Protein AF-A0A9W6GMJ7-F1 (afdb_monomer)

Sequence (220 aa):
MKKFTAFQQKIIKAIVAYNPEVTDYRFEDLFQHVLKKHLNGLGIIINAKEVILFVNEWDYSQNYNKLRREAYEIIYLFYLLSENNFLVFMRDEEISEEIEEEIFEYNPYTKCKENIRLKTLKKYRKNLLLNLEEEFFISEELKELSKNDFKSTELKNLKITQRALYATVGLGIAGILASYYIALNVETVVDFKNPDVFNKTFEIKVEKPNELELTIFNKY

Solvent-accessible surface area (backbone atoms only — not comparable to full-ato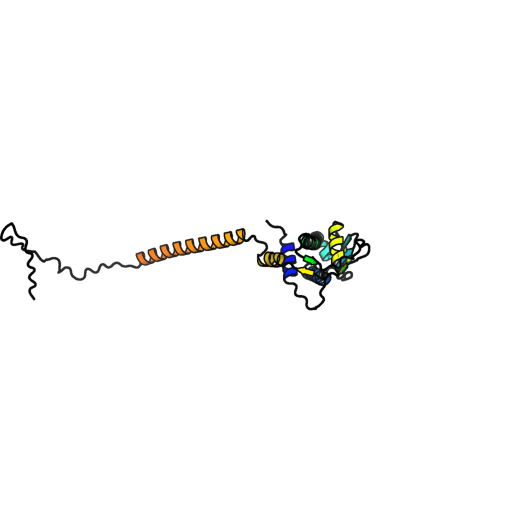m values): 13423 Å² total; per-residue (Å²): 128,77,95,62,54,81,67,50,50,53,51,51,47,50,58,69,65,61,74,75,95,54,94,86,58,32,39,42,57,56,51,51,51,52,42,53,75,74,48,61,88,43,14,36,39,41,35,66,87,48,35,38,34,28,27,38,66,66,49,52,75,76,35,42,72,57,54,53,50,51,54,50,48,52,49,51,46,54,38,51,33,41,78,68,56,34,40,40,68,68,70,72,94,80,70,71,92,77,75,76,75,64,68,50,74,44,56,73,76,62,83,45,80,40,76,49,78,44,92,71,60,57,68,42,44,47,55,50,61,80,38,30,84,29,40,67,47,76,32,67,68,50,47,50,39,51,77,45,73,64,52,54,69,65,63,50,49,51,53,50,53,51,51,50,51,52,52,54,52,49,52,53,52,50,50,52,52,51,52,52,51,48,64,72,66,55,77,79,71,80,74,77,83,70,80,78,79,77,78,72,82,78,82,81,80,83,88,66,97,84,73,93,76,88,78,83,83,84,79,134

Structure (mmCIF, N/CA/C/O backbone):
data_AF-A0A9W6GMJ7-F1
#
_entry.id   AF-A0A9W6GMJ7-F1
#
loop_
_atom_site.group_PDB
_atom_site.id
_atom_site.type_symbol
_atom_site.label_atom_id
_atom_site.label_alt_id
_atom_site.label_comp_id
_atom_site.label_asym_id
_atom_site.label_entity_id
_atom_site.label_seq_id
_atom_site.pdbx_PDB_ins_code
_atom_site.Cartn_x
_atom_site.Cartn_y
_atom_site.Cartn_z
_atom_site.occupancy
_atom_site.B_iso_or_equiv
_atom_site.auth_seq_id
_atom_site.auth_comp_id
_atom_site.auth_asym_id
_atom_site.auth_atom_id
_atom_site.pdbx_PDB_model_num
ATOM 1 N N . MET A 1 1 ? 1.994 4.181 19.569 1.00 37.53 1 MET A N 1
ATOM 2 C CA . MET A 1 1 ? 2.684 3.539 18.430 1.00 37.53 1 MET A CA 1
ATOM 3 C C . MET A 1 1 ? 1.854 3.737 17.159 1.00 37.53 1 MET A C 1
ATOM 5 O O . MET A 1 1 ? 0.816 3.109 17.024 1.00 37.53 1 MET A O 1
ATOM 9 N N . LYS A 1 2 ? 2.236 4.663 16.268 1.00 49.16 2 LYS A N 1
ATOM 10 C CA . LYS A 1 2 ? 1.669 4.757 14.907 1.00 49.16 2 LYS A CA 1
ATOM 11 C C . LYS A 1 2 ? 2.798 4.438 13.929 1.00 49.16 2 LYS A C 1
ATOM 13 O O . LYS A 1 2 ? 3.594 5.318 13.635 1.00 49.16 2 LYS A O 1
ATOM 18 N N . LYS A 1 3 ? 2.894 3.176 13.493 1.00 77.19 3 LYS A N 1
ATOM 19 C CA . LYS A 1 3 ? 3.909 2.731 12.519 1.00 77.19 3 LYS A CA 1
ATOM 20 C C . LYS A 1 3 ? 3.613 3.206 11.082 1.00 77.19 3 LYS A C 1
ATOM 22 O O . LYS A 1 3 ? 4.538 3.278 10.289 1.00 77.19 3 LYS A O 1
ATOM 27 N N . PHE A 1 4 ? 2.365 3.577 10.768 1.00 89.62 4 PHE A N 1
ATOM 28 C CA . PHE A 1 4 ? 1.921 3.907 9.403 1.00 89.62 4 PHE A CA 1
ATOM 29 C C . PHE A 1 4 ? 1.156 5.236 9.323 1.00 89.62 4 PHE A C 1
ATOM 31 O O . PHE A 1 4 ? 0.344 5.542 10.209 1.00 89.62 4 PHE A O 1
ATOM 38 N N . THR A 1 5 ? 1.370 6.002 8.247 1.00 92.62 5 THR A N 1
ATOM 39 C CA . THR A 1 5 ? 0.625 7.241 7.944 1.00 92.62 5 THR A CA 1
ATOM 40 C C . THR A 1 5 ? -0.846 6.947 7.628 1.00 92.62 5 THR A C 1
ATOM 42 O O . THR A 1 5 ? -1.227 5.817 7.332 1.00 92.62 5 THR A O 1
ATOM 45 N N . ALA A 1 6 ? -1.707 7.971 7.642 1.00 92.19 6 ALA A N 1
ATOM 46 C CA . ALA A 1 6 ? -3.112 7.798 7.261 1.00 92.19 6 ALA A CA 1
ATOM 47 C C . ALA A 1 6 ? -3.282 7.321 5.805 1.00 92.19 6 ALA A C 1
ATOM 49 O O . ALA A 1 6 ? -4.251 6.630 5.501 1.00 92.19 6 ALA A O 1
ATOM 50 N N . PHE A 1 7 ? -2.359 7.683 4.910 1.00 94.81 7 PHE A N 1
ATOM 51 C CA . PHE A 1 7 ? -2.373 7.230 3.523 1.00 94.81 7 PHE A CA 1
ATOM 52 C C . PHE A 1 7 ? -1.901 5.775 3.408 1.00 94.81 7 PHE A C 1
ATOM 54 O O . PHE A 1 7 ? -2.614 4.953 2.838 1.00 94.81 7 PHE A O 1
ATOM 61 N N . GLN A 1 8 ? -0.802 5.412 4.074 1.00 95.56 8 GLN A N 1
ATOM 62 C CA . GLN A 1 8 ? -0.332 4.025 4.159 1.00 95.56 8 GLN A CA 1
ATOM 63 C C . GLN A 1 8 ? -1.379 3.081 4.756 1.00 95.56 8 GLN A C 1
ATOM 65 O O . GLN A 1 8 ? -1.577 1.982 4.254 1.00 95.56 8 GLN A O 1
ATOM 70 N N . GLN A 1 9 ? -2.117 3.518 5.777 1.00 95.25 9 GLN A N 1
ATOM 71 C CA . GLN A 1 9 ? -3.219 2.737 6.347 1.00 95.25 9 GLN A CA 1
ATOM 72 C C . GLN A 1 9 ? -4.326 2.448 5.325 1.00 95.25 9 GLN A C 1
ATOM 74 O O . GLN A 1 9 ? -4.899 1.359 5.339 1.00 95.25 9 GLN A O 1
ATOM 79 N N . LYS A 1 10 ? -4.629 3.394 4.423 1.00 95.50 10 LYS A N 1
ATOM 80 C CA . LYS A 1 10 ? -5.589 3.166 3.329 1.00 95.50 10 LYS A CA 1
ATOM 81 C C . LYS A 1 10 ? -5.067 2.121 2.344 1.00 95.50 10 LYS A C 1
ATOM 83 O O . LYS A 1 10 ? -5.843 1.264 1.936 1.00 95.50 10 LYS A O 1
ATOM 88 N N . ILE A 1 11 ? -3.776 2.172 2.018 1.00 96.88 11 ILE A N 1
ATOM 89 C CA . ILE A 1 11 ? -3.132 1.196 1.131 1.00 96.88 11 ILE A CA 1
ATOM 90 C C . ILE A 1 11 ? -3.131 -0.194 1.771 1.00 96.88 11 ILE A C 1
ATOM 92 O O . ILE A 1 11 ? -3.562 -1.144 1.135 1.00 96.88 11 ILE A O 1
ATOM 96 N N . ILE A 1 12 ? -2.755 -0.323 3.047 1.00 96.56 12 ILE A N 1
ATOM 97 C CA . ILE A 1 12 ? -2.792 -1.610 3.764 1.00 96.56 12 ILE A CA 1
ATOM 98 C C . ILE A 1 12 ? -4.211 -2.189 3.775 1.00 96.56 12 ILE A C 1
ATOM 100 O O . ILE A 1 12 ? -4.394 -3.379 3.541 1.00 96.56 12 ILE A O 1
ATOM 104 N N . LYS A 1 13 ? -5.237 -1.356 3.995 1.00 95.38 13 LYS A N 1
ATOM 105 C CA . LYS A 1 13 ? -6.634 -1.803 3.889 1.00 95.38 13 LYS A CA 1
ATOM 106 C C . LYS A 1 13 ? -6.977 -2.292 2.481 1.00 95.38 13 LYS A C 1
ATOM 108 O O . LYS A 1 13 ? -7.725 -3.253 2.359 1.00 95.38 13 LYS A O 1
ATOM 113 N N . ALA A 1 14 ? -6.450 -1.652 1.436 1.00 95.12 14 ALA A N 1
ATOM 114 C CA . ALA A 1 14 ? -6.618 -2.121 0.065 1.00 95.12 14 ALA A CA 1
ATOM 115 C C . ALA A 1 14 ? -5.899 -3.453 -0.185 1.00 95.12 14 ALA A C 1
ATOM 117 O O . ALA A 1 14 ? -6.503 -4.320 -0.798 1.00 95.12 14 ALA A O 1
ATOM 118 N N . ILE A 1 15 ? -4.683 -3.629 0.341 1.00 95.75 15 ILE A N 1
ATOM 119 C CA . ILE A 1 15 ? -3.916 -4.878 0.252 1.00 95.75 15 ILE A CA 1
ATOM 120 C C . ILE A 1 15 ? -4.657 -6.026 0.941 1.00 95.75 15 ILE A C 1
ATOM 122 O O . ILE A 1 15 ? -4.859 -7.072 0.349 1.00 95.75 15 ILE A O 1
ATOM 126 N N . VAL A 1 16 ? -5.120 -5.826 2.177 1.00 94.38 16 VAL A N 1
ATOM 127 C CA . VAL A 1 16 ? -5.831 -6.871 2.937 1.00 94.38 16 VAL A CA 1
ATOM 128 C C . VAL A 1 16 ? -7.187 -7.219 2.315 1.00 94.38 16 VAL A C 1
ATOM 130 O O . VAL A 1 16 ? -7.643 -8.350 2.435 1.00 94.38 16 VAL A O 1
ATOM 133 N N . ALA A 1 17 ? -7.846 -6.253 1.673 1.00 92.44 17 ALA A N 1
ATOM 134 C CA . ALA A 1 17 ? -9.110 -6.471 0.974 1.00 92.44 17 ALA A CA 1
ATOM 135 C C . ALA A 1 17 ? -8.928 -6.966 -0.470 1.00 92.44 17 ALA A C 1
ATOM 137 O O . ALA A 1 17 ? -9.928 -7.162 -1.161 1.00 92.44 17 ALA A O 1
ATOM 138 N N . TYR A 1 18 ? -7.688 -7.104 -0.944 1.00 90.31 18 TYR A N 1
ATOM 139 C CA . TYR A 1 18 ? -7.412 -7.607 -2.277 1.00 90.31 18 TYR A CA 1
ATOM 140 C C . TYR A 1 18 ? -7.818 -9.078 -2.337 1.00 90.31 18 TYR A C 1
ATOM 142 O O . TYR A 1 18 ? -7.252 -9.917 -1.640 1.00 90.31 18 TYR A O 1
ATOM 150 N N . ASN A 1 19 ? -8.837 -9.358 -3.143 1.00 81.88 19 ASN A N 1
ATOM 151 C CA . ASN A 1 19 ? -9.274 -10.706 -3.450 1.00 81.88 19 ASN A CA 1
ATOM 152 C C . ASN A 1 19 ? -8.985 -10.946 -4.936 1.00 81.88 19 ASN A C 1
ATOM 154 O O . ASN A 1 19 ? -9.625 -10.297 -5.769 1.00 81.88 19 ASN A O 1
ATOM 158 N N . PRO A 1 20 ? -8.005 -11.792 -5.268 1.00 78.25 20 PRO A N 1
ATOM 159 C CA . PRO A 1 20 ? -7.630 -12.039 -6.648 1.00 78.25 20 PRO A CA 1
ATOM 160 C C . PRO A 1 20 ? -8.767 -12.756 -7.380 1.00 78.25 20 PRO A C 1
ATOM 162 O O . PRO A 1 20 ? -9.422 -13.644 -6.836 1.00 78.25 20 PRO A O 1
ATOM 165 N N . GLU A 1 21 ? -9.024 -12.344 -8.619 1.00 71.75 21 GLU A N 1
ATOM 166 C CA . GLU A 1 21 ? -10.019 -12.989 -9.488 1.00 71.75 21 GLU A CA 1
ATOM 167 C C . GLU A 1 21 ? -9.457 -14.256 -10.160 1.00 71.75 21 GLU A C 1
ATOM 169 O O . GLU A 1 21 ? -10.217 -15.062 -10.694 1.00 71.75 21 GLU A O 1
ATOM 174 N N . VAL A 1 22 ? -8.133 -14.439 -10.119 1.00 72.19 22 VAL A N 1
ATOM 175 C CA . VAL A 1 22 ? -7.380 -15.481 -10.828 1.00 72.19 22 VAL A CA 1
ATOM 176 C C . VAL A 1 22 ? -6.603 -16.335 -9.824 1.00 72.19 22 VAL A C 1
ATOM 178 O O . VAL A 1 22 ? -6.221 -15.856 -8.758 1.00 72.19 22 VAL A O 1
ATOM 181 N N . THR A 1 23 ? -6.402 -17.611 -10.153 1.00 65.81 23 THR A N 1
ATOM 182 C CA . THR A 1 23 ? -5.784 -18.618 -9.276 1.00 65.81 23 THR A CA 1
ATOM 183 C C . THR A 1 23 ? -4.271 -18.425 -9.103 1.00 65.81 23 THR A C 1
ATOM 185 O O . THR A 1 23 ? -3.769 -18.700 -8.020 1.00 65.81 23 THR A O 1
ATOM 188 N N . ASP A 1 24 ? -3.595 -17.851 -10.104 1.00 71.12 24 ASP A N 1
ATOM 189 C CA . ASP A 1 24 ? -2.136 -17.647 -10.143 1.00 71.12 24 ASP A CA 1
ATOM 190 C C . ASP A 1 24 ? -1.781 -16.150 -10.051 1.00 71.12 24 ASP A C 1
ATOM 192 O O . ASP A 1 24 ? -1.192 -15.571 -10.964 1.00 71.12 24 ASP A O 1
ATOM 196 N N . TYR A 1 25 ? -2.226 -15.478 -8.988 1.00 83.00 25 TYR A N 1
AT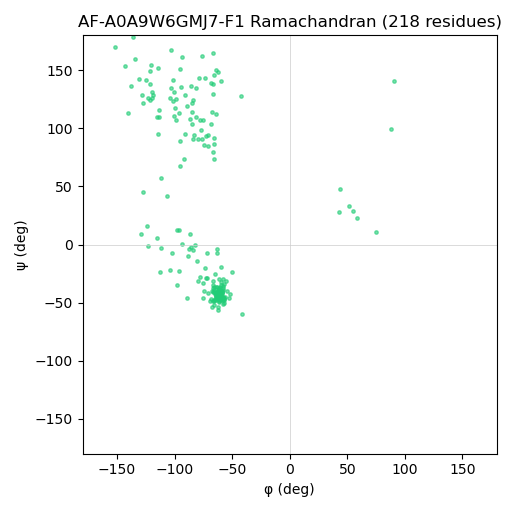OM 197 C CA . TYR A 1 25 ? -1.968 -14.047 -8.812 1.00 83.00 25 TYR A CA 1
ATOM 198 C C . TYR A 1 25 ? -0.568 -13.803 -8.240 1.00 83.00 25 TYR A C 1
ATOM 200 O O . TYR A 1 25 ? -0.151 -14.423 -7.260 1.00 83.00 25 TYR A O 1
ATOM 208 N N . ARG A 1 26 ? 0.143 -12.846 -8.830 1.00 91.38 26 ARG A N 1
ATOM 209 C CA . ARG A 1 26 ? 1.504 -12.464 -8.443 1.00 91.38 26 ARG A CA 1
ATOM 210 C C . ARG A 1 26 ? 1.498 -11.166 -7.653 1.00 91.38 26 ARG A C 1
ATOM 212 O O . ARG A 1 26 ? 0.506 -10.428 -7.610 1.00 91.38 26 ARG A O 1
ATOM 219 N N . PHE A 1 27 ? 2.622 -10.849 -7.019 1.00 92.88 27 PHE A N 1
ATOM 220 C CA . PHE A 1 27 ? 2.781 -9.569 -6.332 1.00 92.88 27 PHE A CA 1
ATOM 221 C C . PHE A 1 27 ? 2.554 -8.373 -7.265 1.00 92.88 27 PHE A C 1
ATOM 223 O O . PHE A 1 27 ? 1.992 -7.359 -6.839 1.00 92.88 27 PHE A O 1
ATOM 230 N N . GLU A 1 28 ? 2.930 -8.504 -8.538 1.00 93.38 28 GLU A N 1
ATOM 231 C CA . GLU A 1 28 ? 2.653 -7.515 -9.571 1.00 93.38 28 GLU A CA 1
ATOM 232 C C . GLU A 1 28 ? 1.163 -7.145 -9.630 1.00 93.38 28 GLU A C 1
ATOM 234 O O . GLU A 1 28 ? 0.833 -5.957 -9.610 1.00 93.38 28 GLU A O 1
ATOM 239 N N . ASP A 1 29 ? 0.254 -8.123 -9.610 1.00 92.88 29 ASP A N 1
ATOM 240 C CA . ASP A 1 29 ? -1.190 -7.881 -9.697 1.00 92.88 29 ASP A CA 1
ATOM 241 C C . ASP A 1 29 ? -1.704 -7.069 -8.503 1.00 92.88 29 ASP A C 1
ATOM 243 O O . ASP A 1 29 ? -2.493 -6.124 -8.649 1.00 92.88 29 ASP A O 1
ATOM 247 N N . LEU A 1 30 ? -1.220 -7.395 -7.301 1.00 94.56 30 LEU A N 1
ATOM 248 C CA . LEU A 1 30 ? -1.514 -6.629 -6.092 1.00 94.56 30 LEU A CA 1
ATOM 249 C C . LEU A 1 30 ? -0.965 -5.202 -6.204 1.00 94.56 30 LEU A C 1
ATOM 251 O O . LEU A 1 30 ? -1.642 -4.232 -5.835 1.00 94.56 30 LEU A O 1
ATOM 255 N N . PHE A 1 31 ? 0.267 -5.059 -6.689 1.00 95.31 31 PHE A N 1
ATOM 256 C CA . PHE A 1 31 ? 0.915 -3.764 -6.822 1.00 95.31 31 PHE A CA 1
ATOM 257 C C . PHE A 1 31 ? 0.168 -2.876 -7.824 1.00 95.31 31 PHE A C 1
ATOM 259 O O . PHE A 1 31 ? -0.194 -1.741 -7.495 1.00 95.31 31 PHE A O 1
ATOM 266 N N . GLN A 1 32 ? -0.173 -3.415 -8.996 1.00 93.38 32 GLN A N 1
ATOM 267 C CA . GLN A 1 32 ? -1.005 -2.752 -9.996 1.00 93.38 32 GLN A CA 1
ATOM 268 C C . GLN A 1 32 ? -2.391 -2.394 -9.439 1.00 93.38 32 GLN A C 1
ATOM 270 O O . GLN A 1 32 ? -2.875 -1.283 -9.671 1.00 93.38 32 GLN A O 1
ATOM 275 N N . HIS A 1 33 ? -3.020 -3.268 -8.641 1.00 93.31 33 HIS A N 1
ATOM 276 C CA . HIS A 1 33 ? -4.290 -2.961 -7.975 1.00 93.31 33 HIS A CA 1
ATOM 277 C C . HIS A 1 33 ? -4.175 -1.733 -7.058 1.00 93.31 33 HIS A C 1
ATOM 279 O O . HIS A 1 33 ? -5.025 -0.834 -7.093 1.00 93.31 33 HIS A O 1
ATOM 285 N N . VAL A 1 34 ? -3.111 -1.658 -6.252 1.00 95.44 34 VAL A N 1
ATOM 286 C CA . VAL A 1 34 ? -2.846 -0.512 -5.371 1.00 95.44 34 VAL A CA 1
ATOM 287 C C . VAL A 1 34 ? -2.604 0.762 -6.181 1.00 95.44 34 VAL A C 1
ATOM 289 O O . VAL A 1 34 ? -3.196 1.800 -5.864 1.00 95.44 34 VAL A O 1
ATOM 292 N N . LEU A 1 35 ? -1.799 0.693 -7.244 1.00 94.12 35 LEU A N 1
ATOM 293 C CA . LEU A 1 35 ? -1.548 1.826 -8.139 1.00 94.12 35 LEU A CA 1
ATOM 294 C C . LEU A 1 35 ? -2.841 2.317 -8.792 1.00 94.12 35 LEU A C 1
ATOM 296 O O . LEU A 1 35 ? -3.147 3.504 -8.724 1.00 94.12 35 LEU A O 1
ATOM 300 N N . LYS A 1 36 ? -3.665 1.417 -9.328 1.00 92.00 36 LYS A N 1
ATOM 301 C CA . LYS A 1 36 ? -4.965 1.754 -9.921 1.00 92.00 36 LYS A CA 1
ATOM 302 C C . LYS A 1 36 ? -5.899 2.443 -8.934 1.00 92.00 36 LYS A C 1
ATOM 304 O O . LYS A 1 36 ? -6.586 3.397 -9.293 1.00 92.00 36 LYS A O 1
ATOM 309 N N . LYS A 1 37 ? -5.928 1.981 -7.685 1.00 93.75 37 LYS A N 1
ATOM 310 C CA . LYS A 1 37 ? -6.830 2.508 -6.655 1.00 93.75 37 LYS A CA 1
ATOM 311 C C . LYS A 1 37 ? -6.396 3.867 -6.105 1.00 93.75 37 LYS A C 1
ATOM 313 O O . LYS A 1 37 ? -7.254 4.664 -5.727 1.00 93.75 37 LYS A O 1
ATOM 318 N N . HIS A 1 38 ? -5.090 4.125 -6.027 1.00 93.12 38 HIS A N 1
ATOM 319 C CA . HIS A 1 38 ? -4.547 5.303 -5.341 1.00 93.12 38 HIS A CA 1
ATOM 320 C C . HIS A 1 38 ? -3.885 6.335 -6.263 1.00 93.12 38 HIS A C 1
ATOM 322 O O . HIS A 1 38 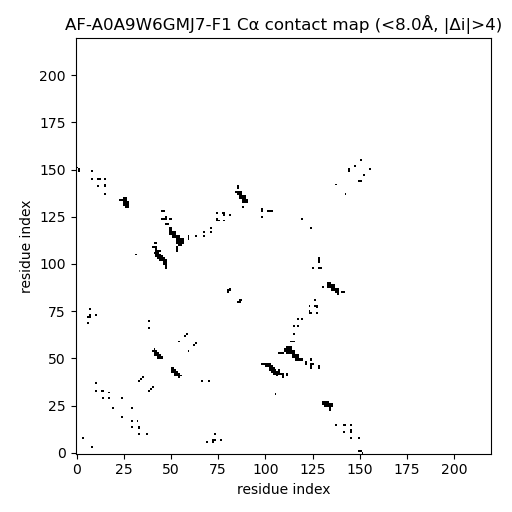? -3.845 7.506 -5.902 1.00 93.12 38 HIS A O 1
ATOM 328 N N . LEU A 1 39 ? -3.423 5.926 -7.443 1.00 88.81 39 LEU A N 1
ATOM 329 C CA . LEU A 1 39 ? -2.769 6.745 -8.470 1.00 88.81 39 LEU A CA 1
ATOM 330 C C . LEU A 1 39 ? -3.470 6.558 -9.830 1.00 88.81 39 LEU A C 1
ATOM 332 O O . LEU A 1 39 ? -2.836 6.335 -10.860 1.00 88.81 39 LEU A O 1
ATOM 336 N N . ASN A 1 40 ? -4.805 6.598 -9.828 1.00 84.38 40 ASN A N 1
ATOM 337 C CA . ASN A 1 40 ? -5.600 6.381 -11.035 1.00 84.38 40 ASN A CA 1
ATOM 338 C C . ASN A 1 40 ? -5.279 7.416 -12.129 1.00 84.38 40 ASN A C 1
ATOM 340 O O . ASN A 1 40 ? -5.143 8.603 -11.841 1.00 84.38 40 ASN A O 1
ATOM 344 N N . GLY A 1 41 ? -5.233 6.972 -13.386 1.00 81.50 41 GLY A N 1
ATOM 345 C CA . GLY A 1 41 ? -5.017 7.845 -14.544 1.00 81.50 41 GLY A CA 1
ATOM 346 C C . GLY A 1 41 ? -3.578 8.335 -14.732 1.00 81.50 41 GLY A C 1
ATOM 347 O O . GLY A 1 41 ? -3.353 9.221 -15.553 1.00 81.50 41 GLY A O 1
ATOM 348 N N . LEU A 1 42 ? -2.622 7.767 -13.993 1.00 87.81 42 LEU A N 1
ATOM 349 C CA . LEU A 1 42 ? -1.196 8.067 -14.098 1.00 87.81 42 LEU A CA 1
ATOM 350 C C . LEU A 1 42 ? -0.434 6.836 -14.593 1.00 87.81 42 LEU A C 1
ATOM 352 O O . LEU A 1 42 ? -0.843 5.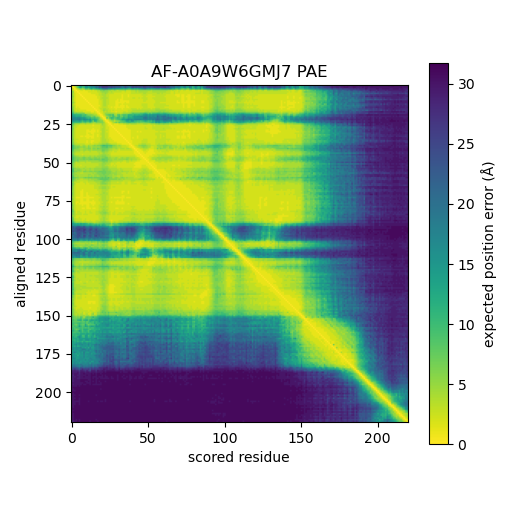700 -14.336 1.00 87.81 42 LEU A O 1
ATOM 356 N N . GLY A 1 43 ? 0.684 7.086 -15.270 1.00 90.44 43 GLY A N 1
ATOM 357 C CA . GLY A 1 43 ? 1.665 6.060 -15.600 1.00 90.44 43 GLY A CA 1
ATOM 358 C C . GLY A 1 43 ? 2.792 6.015 -14.574 1.00 90.44 43 GLY A C 1
ATOM 359 O O . GLY A 1 43 ? 3.137 7.038 -13.981 1.00 90.44 43 GLY A O 1
ATOM 360 N N . ILE A 1 44 ? 3.401 4.853 -14.368 1.00 92.50 44 ILE A N 1
ATOM 361 C CA . ILE A 1 44 ? 4.618 4.703 -13.568 1.00 92.50 44 ILE A CA 1
ATOM 362 C C . ILE A 1 44 ? 5.575 3.735 -14.257 1.00 92.50 44 ILE A C 1
ATOM 364 O O . ILE A 1 44 ? 5.166 2.682 -14.733 1.00 92.50 44 ILE A O 1
ATOM 368 N N . ILE A 1 45 ? 6.852 4.105 -14.285 1.00 93.06 45 ILE A N 1
ATOM 369 C CA . ILE A 1 45 ? 7.960 3.223 -14.645 1.00 93.06 45 ILE A CA 1
ATOM 370 C C . ILE A 1 45 ? 8.893 3.132 -13.442 1.00 93.06 45 ILE A C 1
ATOM 372 O O . ILE A 1 45 ? 9.297 4.158 -12.885 1.00 93.06 45 ILE A O 1
ATOM 376 N N . ILE A 1 46 ? 9.234 1.913 -13.037 1.00 92.44 46 ILE A N 1
ATOM 377 C CA . ILE A 1 46 ? 10.206 1.623 -11.983 1.00 92.44 46 ILE A CA 1
ATOM 378 C C . ILE A 1 46 ? 11.327 0.806 -12.608 1.00 92.44 46 ILE A C 1
ATOM 380 O O . ILE A 1 46 ? 11.075 -0.238 -13.191 1.00 92.44 46 ILE A O 1
ATOM 384 N N . ASN A 1 47 ? 12.565 1.264 -12.459 1.00 89.50 47 ASN A N 1
ATOM 385 C CA . ASN A 1 47 ? 13.745 0.498 -12.844 1.00 89.50 47 ASN A CA 1
ATOM 386 C C . ASN A 1 47 ? 14.821 0.596 -11.752 1.00 89.50 47 ASN A C 1
ATOM 388 O O . ASN A 1 47 ? 14.667 1.297 -10.744 1.00 89.50 47 ASN A O 1
ATOM 392 N N . ALA A 1 48 ? 15.951 -0.085 -11.942 1.00 84.62 48 ALA A N 1
ATOM 393 C CA . ALA A 1 48 ? 17.047 -0.076 -10.973 1.00 84.62 48 ALA A CA 1
ATOM 394 C C . ALA A 1 48 ? 17.555 1.347 -10.630 1.00 84.62 48 ALA A C 1
ATOM 396 O O . ALA A 1 48 ? 17.972 1.626 -9.492 1.00 84.62 48 ALA A O 1
ATOM 397 N N . LYS A 1 49 ? 17.485 2.284 -11.583 1.00 85.19 49 LYS A N 1
ATOM 398 C CA . LYS A 1 49 ? 18.053 3.637 -11.479 1.00 85.19 49 LYS A CA 1
ATOM 399 C C . LYS A 1 49 ? 17.078 4.640 -10.871 1.00 85.19 49 LYS A C 1
ATOM 401 O O . LYS A 1 49 ? 17.465 5.388 -9.971 1.00 85.19 49 LYS A O 1
ATOM 406 N N . GLU A 1 50 ? 15.829 4.647 -11.312 1.00 89.00 50 GLU A N 1
ATOM 407 C CA . GLU A 1 50 ? 14.847 5.661 -10.943 1.00 89.00 50 GLU A CA 1
ATOM 408 C C . GLU A 1 50 ? 13.405 5.147 -10.972 1.00 89.00 50 GLU A C 1
ATOM 410 O O . GLU A 1 50 ? 13.109 4.040 -11.417 1.00 89.00 50 GLU A O 1
ATOM 415 N N . VAL A 1 51 ? 12.504 5.976 -10.444 1.00 92.94 51 VAL A N 1
ATOM 416 C CA . VAL A 1 51 ? 11.061 5.822 -10.621 1.00 92.94 51 VAL A CA 1
ATOM 417 C C . VAL A 1 51 ? 10.551 7.084 -11.306 1.00 92.94 51 VAL A C 1
ATOM 419 O O . VAL A 1 51 ? 10.853 8.197 -10.863 1.00 92.94 51 VAL A O 1
ATOM 422 N N . ILE A 1 52 ? 9.767 6.912 -12.361 1.00 93.19 52 ILE A N 1
ATOM 423 C CA . ILE A 1 52 ? 9.209 7.996 -13.165 1.00 93.19 52 ILE A CA 1
ATOM 424 C C . ILE A 1 52 ? 7.692 7.874 -13.135 1.00 93.19 52 ILE A C 1
ATOM 426 O O . ILE A 1 52 ? 7.156 6.833 -13.498 1.00 93.19 52 ILE A O 1
ATOM 430 N N . LEU A 1 53 ? 7.001 8.934 -12.715 1.00 93.38 53 LEU A N 1
ATOM 431 C CA . LEU A 1 53 ? 5.557 9.053 -12.909 1.00 93.38 53 LEU A CA 1
ATOM 432 C C . LEU A 1 53 ? 5.285 9.829 -14.188 1.00 93.38 53 LEU A C 1
ATOM 434 O O . LEU A 1 53 ? 5.869 10.892 -14.393 1.00 93.38 53 LEU A O 1
ATOM 438 N N . PHE A 1 54 ? 4.351 9.340 -14.984 1.00 93.00 54 PHE A N 1
ATOM 439 C CA . PHE A 1 54 ? 3.797 10.022 -16.140 1.00 93.00 54 PHE A CA 1
ATOM 440 C C . PHE A 1 54 ? 2.449 10.602 -15.735 1.00 93.00 54 PHE A C 1
ATOM 442 O O . PHE A 1 54 ? 1.580 9.883 -15.236 1.00 93.00 54 PHE A O 1
ATOM 449 N N . VAL A 1 55 ? 2.298 11.914 -15.905 1.00 91.12 55 VAL A N 1
ATOM 450 C CA . VAL A 1 55 ? 1.102 12.647 -15.480 1.00 91.12 55 VAL A CA 1
ATOM 451 C C . VAL A 1 55 ? 0.615 13.602 -16.574 1.00 91.12 55 VAL A C 1
ATOM 453 O O . VAL A 1 55 ? 1.352 13.978 -17.493 1.00 91.12 55 VAL A O 1
ATOM 456 N N . ASN A 1 56 ? -0.655 14.001 -16.497 1.00 90.19 56 ASN A N 1
ATOM 457 C CA . ASN A 1 56 ? -1.180 15.074 -17.341 1.00 90.19 56 ASN A CA 1
ATOM 458 C C . ASN A 1 56 ? -0.705 16.459 -16.832 1.00 90.19 56 ASN A C 1
ATOM 460 O O . ASN A 1 56 ? -0.281 16.598 -15.684 1.00 90.19 56 ASN A O 1
ATOM 464 N N . GLU A 1 57 ? -0.787 17.494 -17.677 1.00 89.44 57 GLU A N 1
ATOM 465 C CA . GLU A 1 57 ? -0.354 18.868 -17.337 1.00 89.44 57 GLU A CA 1
ATOM 466 C C . GLU A 1 57 ? -1.070 19.441 -16.104 1.00 89.44 57 GLU A C 1
ATOM 468 O O . GLU A 1 57 ? -0.471 20.153 -15.293 1.00 89.44 57 GLU A O 1
ATOM 473 N N . TRP A 1 58 ? -2.361 19.139 -15.943 1.00 89.25 58 TRP A N 1
ATOM 474 C CA . TRP A 1 58 ? -3.146 19.663 -14.829 1.00 89.25 58 TRP A CA 1
ATOM 475 C C . TRP A 1 58 ? -2.650 19.098 -13.494 1.00 89.25 58 TRP A C 1
ATOM 477 O O . TRP A 1 58 ? -2.343 19.859 -12.576 1.00 89.25 58 TRP A O 1
ATOM 487 N N . ASP A 1 59 ? -2.473 17.781 -13.414 1.00 89.38 59 ASP A N 1
ATOM 488 C CA . ASP A 1 59 ? -1.929 17.090 -12.249 1.00 89.38 59 ASP A CA 1
ATOM 489 C C . ASP A 1 59 ? -0.486 17.499 -11.957 1.00 89.38 59 ASP A C 1
ATOM 491 O O . ASP A 1 59 ? -0.118 17.663 -10.791 1.00 89.38 59 ASP A O 1
ATOM 495 N N . TYR A 1 60 ? 0.317 17.735 -12.997 1.00 88.44 60 TYR A N 1
ATOM 496 C CA . TYR A 1 60 ? 1.662 18.272 -12.829 1.00 88.44 60 TYR A CA 1
ATOM 497 C C . TYR A 1 60 ? 1.644 19.668 -12.197 1.00 88.44 60 TYR A C 1
ATOM 499 O O . TYR A 1 60 ? 2.405 19.933 -11.276 1.00 88.44 60 TYR A O 1
ATOM 507 N N . SER A 1 61 ? 0.764 20.567 -12.638 1.00 89.06 61 SER A N 1
ATOM 508 C CA . SER A 1 61 ? 0.735 21.938 -12.109 1.00 89.06 61 SER A CA 1
ATOM 509 C C . SER A 1 61 ? 0.126 22.038 -10.705 1.00 89.06 61 SER A C 1
ATOM 511 O O . SER A 1 61 ? 0.636 22.780 -9.866 1.00 89.06 61 SER A O 1
ATOM 513 N N . GLN A 1 62 ? -0.946 21.291 -10.427 1.00 92.06 62 GLN A N 1
ATOM 514 C CA . GLN A 1 62 ? -1.726 21.437 -9.192 1.00 92.06 62 GLN A CA 1
ATOM 515 C C . GLN A 1 62 ? -1.352 20.414 -8.116 1.00 92.06 62 GLN A C 1
ATOM 517 O O . GLN A 1 62 ? -1.371 20.723 -6.924 1.00 92.06 62 GLN A O 1
ATOM 522 N N . ASN A 1 63 ? -1.005 19.189 -8.516 1.00 92.44 63 ASN A N 1
ATOM 523 C CA . ASN A 1 63 ? -0.892 18.049 -7.608 1.00 92.44 63 ASN A CA 1
ATOM 524 C C . ASN A 1 63 ? 0.533 17.495 -7.480 1.00 92.44 63 ASN A C 1
ATOM 526 O O . ASN A 1 63 ? 0.719 16.514 -6.758 1.00 92.44 63 ASN A O 1
ATOM 530 N N . TYR A 1 64 ? 1.545 18.130 -8.087 1.00 92.50 64 TYR A N 1
ATOM 531 C CA . TYR A 1 64 ? 2.938 17.656 -8.120 1.00 92.50 64 TYR A CA 1
ATOM 532 C C . TYR A 1 64 ? 3.430 17.076 -6.790 1.00 92.50 64 TYR A C 1
ATOM 534 O O . TYR A 1 64 ? 3.793 15.904 -6.696 1.00 92.50 64 TYR A O 1
ATOM 542 N N . ASN A 1 65 ? 3.422 17.893 -5.730 1.00 93.44 65 ASN A N 1
ATOM 543 C CA . ASN A 1 65 ? 3.973 17.505 -4.430 1.00 93.44 65 ASN A CA 1
ATOM 544 C C . ASN A 1 65 ? 3.168 16.383 -3.776 1.00 93.44 65 ASN A C 1
ATOM 546 O O . ASN A 1 65 ? 3.736 15.525 -3.099 1.00 93.44 65 ASN A O 1
ATOM 550 N N . LYS A 1 66 ? 1.848 16.389 -3.978 1.00 93.69 66 LYS A N 1
ATOM 551 C CA . LYS A 1 66 ? 0.954 15.365 -3.448 1.00 93.69 66 LYS A CA 1
ATOM 552 C C . LYS A 1 66 ? 1.225 14.026 -4.133 1.00 93.69 66 LYS A C 1
ATOM 554 O O . LYS A 1 66 ? 1.532 13.070 -3.431 1.00 93.69 66 LYS A O 1
ATOM 559 N N . LEU A 1 67 ? 1.192 13.985 -5.465 1.00 93.06 67 LEU A N 1
ATOM 560 C CA . LEU A 1 67 ? 1.430 12.773 -6.256 1.00 93.06 67 LEU A CA 1
ATOM 561 C C . LEU A 1 67 ? 2.824 12.208 -6.013 1.00 93.06 67 LEU A C 1
ATOM 563 O O . LEU A 1 67 ? 2.988 11.013 -5.778 1.00 93.06 67 LEU A O 1
ATOM 567 N N . ARG A 1 68 ? 3.827 13.091 -5.971 1.00 94.00 68 ARG A N 1
ATOM 568 C CA . ARG A 1 68 ? 5.198 12.723 -5.633 1.00 94.00 68 ARG A CA 1
ATOM 569 C C . ARG A 1 68 ? 5.265 12.048 -4.260 1.00 94.00 68 ARG A C 1
ATOM 571 O O . ARG A 1 68 ? 5.846 10.975 -4.138 1.00 94.00 68 ARG A O 1
ATOM 578 N N . ARG A 1 69 ? 4.667 12.650 -3.225 1.00 94.50 69 ARG A N 1
ATOM 579 C CA . ARG A 1 69 ? 4.641 12.082 -1.866 1.00 94.50 69 ARG A CA 1
ATOM 580 C C . ARG A 1 69 ? 3.886 10.753 -1.815 1.00 94.50 69 ARG A C 1
ATOM 582 O O . ARG A 1 69 ? 4.372 9.819 -1.192 1.00 94.50 69 ARG A O 1
ATOM 589 N N . GLU A 1 70 ? 2.727 10.663 -2.454 1.00 95.31 70 GLU A N 1
ATOM 590 C CA . GLU A 1 70 ? 1.895 9.456 -2.450 1.00 95.31 70 GLU A CA 1
ATOM 591 C C . GLU A 1 70 ? 2.605 8.279 -3.137 1.00 95.31 70 GLU A C 1
ATOM 593 O O . GLU A 1 70 ? 2.674 7.194 -2.563 1.00 95.31 70 GLU A O 1
ATOM 598 N N . ALA A 1 71 ? 3.243 8.498 -4.290 1.00 94.50 71 ALA A N 1
ATOM 599 C CA . ALA A 1 71 ? 4.051 7.470 -4.946 1.00 94.50 71 ALA A CA 1
ATOM 600 C C . ALA A 1 71 ? 5.245 7.018 -4.088 1.00 94.50 71 ALA A C 1
ATOM 602 O O . ALA A 1 71 ? 5.515 5.820 -3.981 1.00 94.50 71 ALA A O 1
ATOM 603 N N . TYR A 1 72 ? 5.929 7.954 -3.419 1.00 93.69 72 TYR A N 1
ATOM 604 C CA . TYR A 1 72 ? 6.971 7.606 -2.451 1.00 93.69 72 TYR A CA 1
ATOM 605 C C . TYR A 1 72 ? 6.443 6.748 -1.303 1.00 93.69 72 TYR A C 1
ATOM 607 O O . TYR A 1 72 ? 7.081 5.762 -0.943 1.00 93.69 72 TYR A O 1
ATOM 615 N N . GLU A 1 73 ? 5.305 7.125 -0.717 1.00 95.06 73 GLU A N 1
ATOM 616 C CA . GLU A 1 73 ? 4.709 6.388 0.396 1.00 95.06 73 GLU A CA 1
ATOM 617 C C . GLU A 1 73 ? 4.290 4.975 -0.013 1.00 95.06 73 GLU A C 1
ATOM 619 O O . GLU A 1 73 ? 4.470 4.065 0.791 1.00 95.06 73 GLU A O 1
ATOM 624 N N . ILE A 1 74 ? 3.796 4.782 -1.243 1.00 96.19 74 ILE A N 1
ATOM 625 C CA . ILE A 1 74 ? 3.472 3.460 -1.800 1.00 96.19 74 ILE A CA 1
ATOM 626 C C . ILE A 1 74 ? 4.733 2.597 -1.898 1.00 96.19 74 ILE A C 1
ATOM 628 O O . ILE A 1 74 ? 4.785 1.524 -1.302 1.00 96.19 74 ILE A O 1
ATOM 632 N N . ILE A 1 75 ? 5.770 3.077 -2.590 1.00 94.88 75 ILE A N 1
ATOM 633 C CA . ILE A 1 75 ? 7.011 2.310 -2.807 1.00 94.88 75 ILE A CA 1
ATOM 634 C C . ILE A 1 75 ? 7.685 1.976 -1.475 1.00 94.88 75 ILE A C 1
ATOM 636 O O . ILE A 1 75 ? 8.115 0.849 -1.240 1.00 94.88 75 ILE A O 1
ATOM 640 N N . TYR A 1 76 ? 7.754 2.955 -0.574 1.00 94.62 76 TYR A N 1
ATOM 641 C CA . TYR A 1 76 ? 8.331 2.754 0.749 1.00 94.62 76 TYR A CA 1
ATOM 642 C C . TYR A 1 76 ? 7.508 1.784 1.605 1.00 94.62 76 TYR A C 1
ATOM 644 O O . TYR A 1 76 ? 8.082 0.999 2.357 1.00 94.62 76 TYR A O 1
ATOM 652 N N . LEU A 1 77 ? 6.176 1.819 1.499 1.00 96.19 77 LEU A N 1
ATOM 653 C CA . LEU A 1 77 ? 5.308 0.911 2.239 1.00 96.19 77 LEU A CA 1
ATOM 654 C C . LEU A 1 77 ? 5.552 -0.543 1.840 1.00 96.19 77 LEU A C 1
ATOM 656 O O . LEU A 1 77 ? 5.691 -1.369 2.730 1.00 96.19 77 LEU A O 1
ATOM 660 N N . PHE A 1 78 ? 5.642 -0.860 0.548 1.00 95.75 78 PHE A N 1
ATOM 661 C CA . PHE A 1 78 ? 5.889 -2.240 0.118 1.00 95.75 78 PHE A CA 1
ATOM 662 C C . PHE A 1 78 ? 7.236 -2.773 0.605 1.00 95.75 78 PHE A C 1
ATOM 664 O O . PHE A 1 78 ? 7.283 -3.876 1.146 1.00 95.75 78 PHE A O 1
ATOM 671 N N . TYR A 1 79 ? 8.285 -1.946 0.552 1.00 94.62 79 TYR A N 1
ATOM 672 C CA . TYR A 1 79 ? 9.562 -2.279 1.183 1.00 94.62 79 TYR A CA 1
ATOM 673 C C . TYR A 1 79 ? 9.400 -2.565 2.684 1.00 94.62 79 TYR A C 1
ATOM 675 O O . TYR A 1 79 ? 9.874 -3.584 3.175 1.00 94.62 79 TYR A O 1
ATOM 683 N N . LEU A 1 80 ? 8.693 -1.703 3.426 1.00 94.81 80 LEU A N 1
ATOM 684 C CA . LEU A 1 80 ? 8.458 -1.923 4.856 1.00 94.81 80 LEU A CA 1
ATOM 685 C C . LEU A 1 80 ? 7.669 -3.203 5.139 1.00 94.81 80 LEU A C 1
ATOM 687 O O . LEU A 1 80 ? 7.970 -3.894 6.109 1.00 94.81 80 LEU A O 1
ATOM 691 N N . LEU A 1 81 ? 6.640 -3.493 4.346 1.00 95.25 81 LEU A N 1
ATOM 692 C CA . LEU A 1 81 ? 5.824 -4.688 4.527 1.00 95.25 81 LEU A CA 1
ATOM 693 C C . LEU A 1 81 ? 6.635 -5.958 4.257 1.00 95.25 81 LEU A C 1
ATOM 695 O O . LEU A 1 81 ? 6.503 -6.911 5.020 1.00 95.25 81 LEU A O 1
ATOM 699 N N . SER A 1 82 ? 7.502 -5.941 3.242 1.00 93.06 82 SER A N 1
ATOM 700 C CA . SER A 1 82 ? 8.449 -7.023 2.964 1.00 93.06 82 SER A CA 1
ATOM 701 C C . SER A 1 82 ? 9.438 -7.214 4.120 1.00 93.06 82 SER A C 1
ATOM 703 O O . SER A 1 82 ? 9.512 -8.291 4.695 1.00 93.06 82 SER A O 1
ATOM 705 N N . GLU A 1 83 ? 10.132 -6.153 4.540 1.00 92.06 83 GLU A N 1
ATOM 706 C CA . GLU A 1 83 ? 11.183 -6.231 5.573 1.00 92.06 83 GLU A CA 1
ATOM 707 C C . GLU A 1 83 ? 10.665 -6.644 6.955 1.00 92.06 83 GLU A C 1
ATOM 709 O O . GLU A 1 83 ? 11.421 -7.152 7.777 1.00 92.06 83 GLU A O 1
ATOM 714 N N . ASN A 1 84 ? 9.387 -6.390 7.244 1.00 91.75 84 ASN A N 1
ATOM 715 C CA . ASN A 1 84 ? 8.757 -6.781 8.506 1.00 91.75 84 ASN A CA 1
ATOM 716 C C . ASN A 1 84 ? 7.966 -8.098 8.386 1.00 91.75 84 ASN A C 1
ATOM 718 O O . ASN A 1 84 ? 7.185 -8.395 9.285 1.00 91.75 84 ASN A O 1
ATOM 722 N N . ASN A 1 85 ? 8.130 -8.865 7.298 1.00 91.31 85 ASN A N 1
ATOM 723 C CA . ASN A 1 85 ? 7.419 -10.127 7.042 1.00 91.31 85 ASN A CA 1
ATOM 724 C C . ASN A 1 85 ? 5.882 -10.006 7.092 1.00 91.31 85 ASN A C 1
ATOM 726 O O . ASN A 1 85 ? 5.171 -10.959 7.412 1.00 91.31 85 ASN A O 1
ATOM 730 N N . PHE A 1 86 ? 5.345 -8.825 6.773 1.00 93.69 86 PHE A N 1
ATOM 731 C CA . PHE A 1 86 ? 3.906 -8.638 6.578 1.00 93.69 86 PHE A CA 1
ATOM 732 C C . PHE A 1 86 ? 3.452 -9.112 5.195 1.00 93.69 86 PHE A C 1
ATOM 734 O O . PHE A 1 86 ? 2.323 -9.578 5.043 1.00 93.69 86 PHE A O 1
ATOM 741 N N . LEU A 1 87 ? 4.337 -8.989 4.205 1.00 93.56 87 LEU A N 1
ATOM 742 C CA . LEU A 1 87 ? 4.235 -9.646 2.908 1.00 93.56 87 LEU A CA 1
ATOM 743 C C . LEU A 1 87 ? 5.376 -10.654 2.814 1.00 93.56 87 LEU A C 1
ATOM 745 O O . LEU A 1 87 ? 6.543 -10.264 2.858 1.00 93.56 87 LEU A O 1
ATOM 749 N N . VAL A 1 88 ? 5.022 -11.932 2.738 1.00 91.44 88 VAL A N 1
ATOM 750 C CA . VAL A 1 88 ? 5.965 -13.048 2.635 1.00 91.44 88 VAL A CA 1
ATOM 751 C C . VAL A 1 88 ? 5.951 -13.535 1.195 1.00 91.44 88 VAL A C 1
ATOM 753 O O . VAL A 1 88 ? 4.877 -13.828 0.679 1.00 91.44 88 VAL A O 1
ATOM 756 N N . PHE A 1 89 ? 7.117 -13.598 0.560 1.00 91.12 89 PHE A N 1
ATOM 757 C CA . PHE A 1 89 ? 7.275 -13.998 -0.840 1.00 91.12 89 PHE A CA 1
ATOM 758 C C . PHE A 1 89 ? 7.793 -15.434 -0.920 1.00 91.12 89 PHE A C 1
ATOM 760 O O . PHE A 1 89 ? 8.717 -15.782 -0.181 1.00 91.12 89 PHE A O 1
ATOM 767 N N . MET A 1 90 ? 7.196 -16.248 -1.788 1.00 86.19 90 MET A N 1
ATOM 768 C CA . MET A 1 90 ? 7.547 -17.658 -1.983 1.00 86.19 90 MET A CA 1
ATOM 769 C C . MET A 1 90 ? 8.598 -17.778 -3.087 1.00 86.19 90 MET A C 1
ATOM 771 O O . MET A 1 90 ? 8.289 -18.175 -4.201 1.00 86.19 90 MET A O 1
ATOM 775 N N . ARG A 1 91 ? 9.833 -17.392 -2.759 1.00 78.06 91 ARG A N 1
ATOM 776 C CA . ARG A 1 91 ? 10.970 -17.451 -3.683 1.00 78.06 91 ARG A CA 1
ATOM 777 C C . ARG A 1 91 ? 11.635 -18.822 -3.666 1.00 78.06 91 ARG A C 1
ATOM 779 O O . ARG A 1 91 ? 11.921 -19.339 -2.585 1.00 78.06 91 ARG A O 1
ATOM 786 N N . ASP A 1 92 ? 11.973 -19.338 -4.844 1.00 68.25 92 ASP A N 1
ATOM 787 C CA . ASP A 1 92 ? 12.977 -20.397 -4.967 1.00 68.25 92 ASP A CA 1
ATOM 788 C C . ASP A 1 92 ? 14.364 -19.829 -4.611 1.00 68.25 92 ASP A C 1
ATOM 790 O O . ASP A 1 92 ? 14.711 -18.701 -4.972 1.00 68.25 92 ASP A O 1
ATOM 794 N N . GLU A 1 93 ? 15.173 -20.598 -3.876 1.00 60.53 93 GLU A N 1
ATOM 795 C CA . GLU A 1 93 ? 16.460 -20.152 -3.305 1.00 60.53 93 GLU A CA 1
ATOM 796 C C . GLU A 1 93 ? 17.523 -19.751 -4.360 1.00 60.53 93 GLU A C 1
ATOM 798 O O . GLU A 1 93 ? 18.567 -19.209 -3.998 1.00 60.53 93 GLU A O 1
ATOM 803 N N . GLU A 1 94 ? 17.272 -19.966 -5.658 1.00 54.19 94 GLU A N 1
ATOM 804 C CA . GLU A 1 94 ? 18.246 -19.800 -6.753 1.00 54.19 94 GLU A CA 1
ATOM 805 C C . GLU A 1 94 ? 18.202 -18.451 -7.504 1.00 54.19 94 GLU A C 1
ATOM 807 O O . GLU A 1 94 ? 18.847 -18.300 -8.545 1.00 54.19 94 GLU A O 1
ATOM 812 N N . ILE A 1 95 ? 17.503 -17.428 -7.005 1.00 56.16 95 ILE A N 1
ATOM 813 C CA . ILE A 1 95 ? 17.476 -16.129 -7.700 1.00 56.16 95 ILE A CA 1
ATOM 814 C C . ILE A 1 95 ? 18.772 -15.346 -7.438 1.00 56.16 95 ILE A C 1
ATOM 816 O O . ILE A 1 95 ? 19.001 -14.798 -6.358 1.00 56.16 95 ILE A O 1
ATOM 820 N N . SER A 1 96 ? 19.605 -15.279 -8.480 1.00 52.56 96 SER A N 1
ATOM 821 C CA . SER A 1 96 ? 20.777 -14.408 -8.606 1.00 52.56 96 SER A CA 1
ATOM 822 C C . SER A 1 96 ? 20.489 -12.987 -8.099 1.00 52.56 96 SER A C 1
ATOM 824 O O . SER A 1 96 ? 19.547 -12.327 -8.536 1.00 52.56 96 SER A O 1
ATOM 826 N N . GLU A 1 97 ? 21.338 -12.472 -7.201 1.00 55.97 97 GLU A N 1
ATOM 827 C CA . GLU A 1 97 ? 21.219 -11.119 -6.637 1.00 55.97 97 GLU A CA 1
ATOM 828 C C . GLU A 1 97 ? 21.369 -9.981 -7.676 1.00 55.97 97 GLU A C 1
ATOM 830 O O . GLU A 1 97 ? 21.211 -8.799 -7.324 1.00 55.97 97 GLU A O 1
ATOM 835 N N . GLU A 1 98 ? 21.663 -10.307 -8.936 1.00 54.88 98 GLU A N 1
ATOM 836 C CA . GLU A 1 98 ? 21.923 -9.380 -10.037 1.00 54.88 98 GLU A CA 1
ATOM 837 C C . GLU A 1 98 ? 20.671 -9.116 -10.882 1.00 54.88 98 GLU A C 1
ATOM 839 O O . GLU A 1 98 ? 20.587 -9.444 -12.061 1.00 54.88 98 GLU A O 1
ATOM 844 N N . ILE A 1 99 ? 19.692 -8.440 -10.285 1.00 57.03 99 ILE A N 1
ATOM 845 C CA . ILE A 1 99 ? 18.650 -7.760 -11.061 1.00 57.03 99 ILE A CA 1
ATOM 846 C C . ILE A 1 99 ? 19.218 -6.435 -11.559 1.00 57.03 99 ILE A C 1
ATOM 848 O O . ILE A 1 99 ? 19.176 -5.416 -10.857 1.00 57.03 99 ILE A O 1
ATOM 852 N N . GLU A 1 100 ? 19.805 -6.456 -12.754 1.00 54.28 100 GLU A N 1
ATOM 853 C CA . GLU A 1 100 ? 20.303 -5.245 -13.416 1.00 54.28 100 GLU A CA 1
ATOM 854 C C . GLU A 1 100 ? 19.299 -4.649 -14.417 1.00 54.28 100 GLU A C 1
ATOM 856 O O . GLU A 1 100 ? 19.334 -3.435 -14.640 1.00 54.28 100 GLU A O 1
ATOM 861 N N . GLU A 1 101 ? 18.353 -5.444 -14.937 1.00 61.03 101 GLU A N 1
ATOM 862 C CA . GLU A 1 101 ? 17.519 -5.045 -16.085 1.00 61.03 101 GLU A CA 1
ATOM 863 C C . GLU A 1 101 ? 15.998 -5.064 -15.874 1.00 61.03 101 GLU A C 1
ATOM 865 O O . GLU A 1 101 ? 15.274 -4.652 -16.777 1.00 61.03 101 GLU A O 1
ATOM 870 N N . GLU A 1 102 ? 15.476 -5.456 -14.709 1.00 75.31 102 GLU A N 1
ATOM 871 C CA . GLU A 1 102 ? 14.019 -5.456 -14.535 1.00 75.31 102 GLU A CA 1
ATOM 872 C C . GLU A 1 102 ? 13.428 -4.043 -14.550 1.00 75.31 102 GLU A C 1
ATOM 874 O O . GLU A 1 102 ? 13.856 -3.122 -13.833 1.00 75.31 102 GLU A O 1
ATOM 879 N N . ILE A 1 103 ? 12.403 -3.898 -15.385 1.00 86.00 103 ILE A N 1
ATOM 880 C CA . ILE A 1 103 ? 11.597 -2.697 -15.527 1.00 86.00 103 ILE A CA 1
ATOM 881 C C . ILE A 1 103 ? 10.152 -3.094 -15.269 1.00 86.00 103 ILE A C 1
ATOM 883 O O . ILE A 1 103 ? 9.610 -3.975 -15.926 1.00 86.00 103 ILE A O 1
ATOM 887 N N . PHE A 1 104 ? 9.519 -2.388 -14.341 1.00 88.69 104 PHE A N 1
ATOM 888 C CA . PHE A 1 104 ? 8.079 -2.441 -14.155 1.00 88.69 104 PHE A CA 1
ATOM 889 C C . PHE A 1 104 ? 7.432 -1.227 -14.800 1.00 88.69 104 PHE A C 1
ATOM 891 O O . PHE A 1 104 ? 7.839 -0.091 -14.531 1.00 88.69 104 PHE A O 1
ATOM 898 N N . GLU A 1 105 ? 6.389 -1.462 -15.588 1.00 90.00 105 GLU A N 1
ATOM 899 C CA . GLU A 1 105 ? 5.620 -0.415 -16.246 1.00 90.00 105 GLU A CA 1
ATOM 900 C C . GLU A 1 105 ? 4.127 -0.583 -15.964 1.00 90.00 105 GLU A C 1
ATOM 902 O O . GLU A 1 105 ? 3.538 -1.629 -16.208 1.00 90.00 105 GLU A O 1
ATOM 907 N N . TYR A 1 106 ? 3.483 0.484 -15.502 1.00 87.81 106 TYR A N 1
ATOM 908 C CA . TYR A 1 106 ? 2.033 0.543 -15.353 1.00 87.81 106 TYR A CA 1
ATOM 909 C C . TYR A 1 106 ? 1.515 1.788 -16.060 1.00 87.81 106 TYR A C 1
ATOM 911 O O . TYR A 1 106 ? 1.930 2.899 -15.741 1.00 87.81 106 TYR A O 1
ATOM 919 N N . ASN A 1 107 ? 0.619 1.604 -17.035 1.00 83.56 107 ASN A N 1
ATOM 920 C CA . ASN A 1 107 ? 0.088 2.665 -17.902 1.00 83.56 107 ASN A CA 1
ATOM 921 C C . ASN A 1 107 ? 1.153 3.659 -18.435 1.00 83.56 107 ASN A C 1
ATOM 923 O O . ASN A 1 107 ? 0.936 4.871 -18.374 1.00 83.56 107 ASN A O 1
ATOM 927 N N . PRO A 1 108 ? 2.299 3.205 -18.976 1.00 63.69 108 PRO A N 1
ATOM 928 C CA . PRO A 1 108 ? 3.422 4.088 -19.324 1.00 63.69 108 PRO A CA 1
ATOM 929 C C . PRO A 1 108 ? 3.085 5.182 -20.362 1.00 63.69 108 PRO A C 1
ATOM 931 O O . PRO A 1 108 ? 3.775 6.196 -20.429 1.00 63.69 108 PRO A O 1
ATOM 934 N N . TYR A 1 109 ? 2.001 5.032 -21.138 1.00 62.97 109 TYR A N 1
ATOM 935 C CA . TYR A 1 109 ? 1.687 5.896 -22.289 1.00 62.97 109 TYR A CA 1
ATOM 936 C C . TYR A 1 109 ? 0.309 6.587 -22.244 1.00 62.97 109 TYR A C 1
ATOM 938 O O . TYR A 1 109 ? -0.176 7.087 -23.262 1.00 62.97 109 TYR A O 1
ATOM 946 N N . THR A 1 110 ? -0.368 6.650 -21.094 1.00 60.25 110 THR A N 1
ATOM 947 C CA . THR A 1 110 ? -1.718 7.247 -20.999 1.00 60.25 110 THR A CA 1
ATOM 948 C C . THR A 1 110 ? -1.723 8.769 -21.153 1.00 60.25 110 THR A C 1
ATOM 950 O O . THR A 1 110 ? -1.747 9.454 -20.149 1.00 60.25 110 THR A O 1
ATOM 953 N N . LYS A 1 111 ? -1.753 9.345 -22.367 1.00 62.88 111 LYS A N 1
ATOM 954 C CA . LYS A 1 111 ? -1.950 10.807 -22.618 1.00 62.88 111 LYS A CA 1
ATOM 955 C C . LYS A 1 111 ? -1.163 11.747 -21.672 1.00 62.88 111 LYS A C 1
ATOM 957 O O . LYS A 1 111 ? -1.599 12.861 -21.377 1.00 62.88 111 LYS A O 1
ATOM 962 N N . CYS A 1 112 ? -0.029 11.287 -21.162 1.00 68.06 112 CYS A N 1
ATOM 963 C CA . CYS A 1 112 ? 0.776 12.007 -20.195 1.00 68.06 112 CYS A CA 1
ATOM 964 C C . CYS A 1 112 ? 1.776 12.844 -20.972 1.00 68.06 112 CYS A C 1
ATOM 966 O O . CYS A 1 112 ? 2.446 12.340 -21.870 1.00 68.06 112 CYS A O 1
ATOM 968 N N . LYS A 1 113 ? 1.838 14.131 -20.650 1.00 77.31 113 LYS A N 1
ATOM 969 C CA . LYS A 1 113 ? 2.758 15.069 -21.298 1.00 77.31 113 LYS A CA 1
ATOM 970 C C . LYS A 1 113 ? 3.953 15.396 -20.413 1.00 77.31 113 LYS A C 1
ATOM 972 O O . LYS A 1 113 ? 4.996 15.778 -20.925 1.00 77.31 113 LYS A O 1
ATOM 977 N N . GLU A 1 114 ? 3.802 15.199 -19.105 1.00 89.12 114 GLU A N 1
ATOM 978 C CA . GLU A 1 114 ? 4.774 15.598 -18.098 1.00 89.12 114 GLU A CA 1
ATOM 979 C C . GLU A 1 114 ? 5.271 14.393 -17.302 1.00 89.12 114 GLU A C 1
ATOM 981 O O . GLU A 1 114 ? 4.570 13.385 -17.156 1.00 89.12 114 GLU A O 1
ATOM 986 N N . ASN A 1 115 ? 6.485 14.511 -16.756 1.00 91.31 115 ASN A N 1
ATOM 987 C CA . ASN A 1 115 ? 7.080 13.481 -15.912 1.00 91.31 115 ASN A CA 1
ATOM 988 C C . ASN A 1 115 ? 7.507 14.011 -14.540 1.00 91.31 115 ASN A C 1
ATOM 990 O O . ASN A 1 115 ? 8.036 15.112 -14.398 1.00 91.31 115 ASN A O 1
ATOM 994 N N . ILE A 1 116 ? 7.304 13.191 -13.509 1.00 92.19 116 ILE A N 1
ATOM 995 C CA . ILE A 1 116 ? 7.792 13.438 -12.152 1.00 92.19 116 ILE A CA 1
ATOM 996 C C . ILE A 1 116 ? 8.809 12.353 -11.817 1.00 92.19 116 ILE A C 1
ATOM 998 O O . ILE A 1 116 ? 8.456 11.193 -11.604 1.00 92.19 116 ILE A O 1
ATOM 1002 N N . ARG A 1 117 ? 10.083 12.738 -11.727 1.00 92.88 117 ARG A N 1
ATOM 1003 C CA . ARG A 1 117 ? 11.163 11.834 -11.316 1.00 92.88 117 ARG A CA 1
ATOM 1004 C C . ARG A 1 117 ? 11.264 11.756 -9.797 1.00 92.88 117 ARG A C 1
ATOM 1006 O O . ARG A 1 117 ? 11.441 12.762 -9.103 1.00 92.88 117 ARG A O 1
ATOM 1013 N N . LEU A 1 118 ? 11.192 10.541 -9.272 1.00 91.75 118 LEU A N 1
ATOM 1014 C CA . LEU A 1 118 ? 11.282 10.246 -7.848 1.00 91.75 118 LEU A CA 1
ATOM 1015 C C . LEU A 1 118 ? 12.701 9.773 -7.508 1.00 91.75 118 LEU A C 1
ATOM 1017 O O . LEU A 1 118 ? 13.159 8.711 -7.923 1.00 91.75 118 LEU A O 1
ATOM 1021 N N . LYS A 1 119 ? 13.391 10.542 -6.665 1.00 86.81 119 LYS A N 1
ATOM 1022 C CA . LYS A 1 119 ? 14.637 10.133 -5.999 1.00 86.81 119 LYS A CA 1
ATOM 1023 C C . LYS A 1 119 ? 14.336 9.147 -4.866 1.00 86.81 119 LYS A C 1
ATOM 1025 O O . LYS A 1 119 ? 14.127 9.582 -3.735 1.00 86.81 119 LYS A O 1
ATOM 1030 N N . THR A 1 120 ? 14.224 7.856 -5.159 1.00 86.00 120 THR A N 1
ATOM 1031 C CA . THR A 1 120 ? 14.090 6.780 -4.154 1.00 86.00 120 THR A CA 1
ATOM 1032 C C . THR A 1 120 ? 15.460 6.187 -3.798 1.00 86.00 120 THR A C 1
ATOM 1034 O O . THR A 1 120 ? 16.431 6.353 -4.540 1.00 86.00 120 THR A O 1
ATOM 1037 N N . LEU A 1 121 ? 15.576 5.494 -2.661 1.00 87.25 121 LEU A N 1
ATOM 1038 C CA . LEU A 1 121 ? 16.777 4.703 -2.365 1.00 87.25 121 LEU A CA 1
ATOM 1039 C C . LEU A 1 121 ? 16.789 3.428 -3.220 1.00 87.25 121 LEU A C 1
ATOM 1041 O O . LEU A 1 121 ? 15.739 2.815 -3.411 1.00 87.25 121 LEU A O 1
ATOM 1045 N N . LYS A 1 122 ? 17.978 2.997 -3.677 1.00 89.06 122 LYS A N 1
ATOM 1046 C CA . LYS A 1 122 ? 18.152 1.785 -4.507 1.00 89.06 122 LYS A CA 1
ATOM 1047 C C . LYS A 1 122 ? 17.496 0.558 -3.871 1.00 89.06 122 LYS A C 1
ATOM 1049 O O . LYS A 1 122 ? 16.795 -0.169 -4.561 1.00 89.06 122 LYS A O 1
ATOM 1054 N N . LYS A 1 123 ? 17.653 0.378 -2.553 1.00 89.62 123 LYS A N 1
ATOM 1055 C CA . LYS A 1 123 ? 17.080 -0.761 -1.820 1.00 89.62 123 LYS A CA 1
ATOM 1056 C C . LYS A 1 123 ? 15.556 -0.878 -1.935 1.00 89.62 123 LYS A C 1
ATOM 1058 O O . LYS A 1 123 ? 15.055 -1.986 -2.039 1.00 89.62 123 LYS A O 1
ATOM 1063 N N . TYR A 1 124 ? 14.830 0.244 -1.974 1.00 91.38 124 TYR A N 1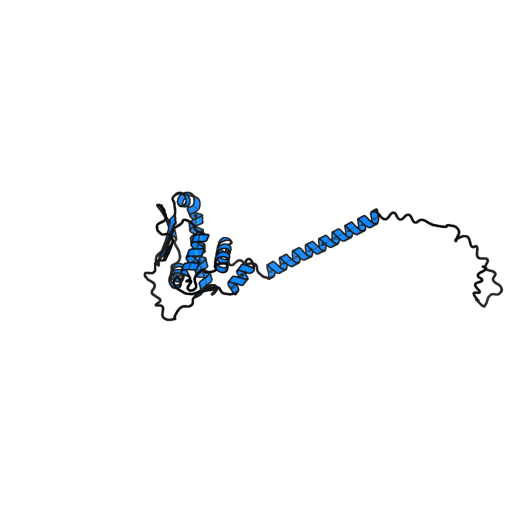
ATOM 1064 C CA . TYR A 1 124 ? 13.366 0.223 -2.067 1.00 91.38 124 TYR A CA 1
ATOM 1065 C C . TYR A 1 124 ? 12.907 -0.244 -3.445 1.00 91.38 124 TYR A C 1
ATOM 1067 O O . TYR A 1 124 ? 11.990 -1.046 -3.547 1.00 91.38 124 TYR A O 1
ATOM 1075 N N . ARG A 1 125 ? 13.577 0.233 -4.501 1.00 90.06 125 ARG A N 1
ATOM 1076 C CA . ARG A 1 125 ? 13.287 -0.195 -5.873 1.00 90.06 125 ARG A CA 1
ATOM 1077 C C . ARG A 1 125 ? 13.693 -1.646 -6.096 1.00 90.06 125 ARG A C 1
ATOM 1079 O O . ARG A 1 125 ? 12.887 -2.404 -6.605 1.00 90.06 125 ARG A O 1
ATOM 1086 N N . LYS A 1 126 ? 14.902 -2.031 -5.664 1.00 88.69 126 LYS A N 1
ATOM 1087 C CA . LYS A 1 126 ? 15.416 -3.401 -5.813 1.00 88.69 126 LYS A CA 1
ATOM 1088 C C . LYS A 1 126 ? 14.487 -4.409 -5.139 1.00 88.69 126 LYS A C 1
ATOM 1090 O O . LYS A 1 126 ? 14.132 -5.388 -5.767 1.00 88.69 126 LYS A O 1
ATOM 1095 N N . ASN A 1 127 ? 14.070 -4.147 -3.896 1.00 89.31 127 ASN A N 1
ATOM 1096 C CA . ASN A 1 127 ? 13.133 -5.021 -3.188 1.00 89.31 127 ASN A CA 1
ATOM 1097 C C . ASN A 1 127 ? 11.799 -5.149 -3.928 1.00 89.31 127 ASN A C 1
ATOM 1099 O O . ASN A 1 127 ? 11.262 -6.241 -3.987 1.00 89.31 127 ASN A O 1
ATOM 1103 N N . LEU A 1 128 ? 11.274 -4.066 -4.499 1.00 90.69 128 LEU A N 1
ATOM 1104 C CA . LEU A 1 128 ? 10.025 -4.142 -5.245 1.00 90.69 128 LEU A CA 1
ATOM 1105 C C . LEU A 1 128 ? 10.185 -4.990 -6.511 1.00 90.69 128 LEU A C 1
ATOM 1107 O O . LEU A 1 128 ? 9.416 -5.924 -6.679 1.00 90.69 128 LEU A O 1
ATOM 1111 N N . LEU A 1 129 ? 11.197 -4.690 -7.335 1.00 90.75 129 LEU A N 1
ATOM 1112 C CA . LEU A 1 129 ? 11.464 -5.379 -8.605 1.00 90.75 129 LEU A CA 1
ATOM 1113 C C . LEU A 1 129 ? 11.685 -6.886 -8.394 1.00 90.75 129 LEU A C 1
ATOM 1115 O O . LEU A 1 129 ? 10.906 -7.671 -8.915 1.00 90.75 129 LEU A O 1
ATOM 1119 N N . LEU A 1 130 ? 12.584 -7.252 -7.464 1.00 88.62 130 LEU A N 1
ATOM 1120 C CA . LEU A 1 130 ? 12.883 -8.638 -7.053 1.00 88.62 130 LEU A CA 1
ATOM 1121 C C . LEU A 1 130 ? 11.665 -9.498 -6.707 1.00 88.62 130 LEU A C 1
ATOM 1123 O O . LEU A 1 130 ? 11.794 -10.711 -6.638 1.00 88.62 130 LEU A O 1
ATOM 1127 N N . ASN A 1 131 ? 10.546 -8.879 -6.339 1.00 89.56 131 ASN A N 1
ATOM 1128 C CA . ASN A 1 131 ? 9.382 -9.593 -5.845 1.00 89.56 131 ASN A CA 1
ATOM 1129 C C . ASN A 1 131 ? 8.193 -9.537 -6.804 1.00 89.56 131 ASN A C 1
ATOM 1131 O O . ASN A 1 131 ? 7.167 -10.108 -6.467 1.00 89.56 131 ASN A O 1
ATOM 1135 N N . LEU A 1 132 ? 8.265 -8.824 -7.936 1.00 90.75 132 LEU A N 1
ATOM 1136 C CA . LEU A 1 132 ? 7.098 -8.590 -8.803 1.00 90.75 132 LEU A CA 1
ATOM 1137 C C . LEU A 1 132 ? 6.463 -9.880 -9.302 1.00 90.75 132 LEU A C 1
ATOM 1139 O O . LEU A 1 132 ? 5.242 -10.024 -9.240 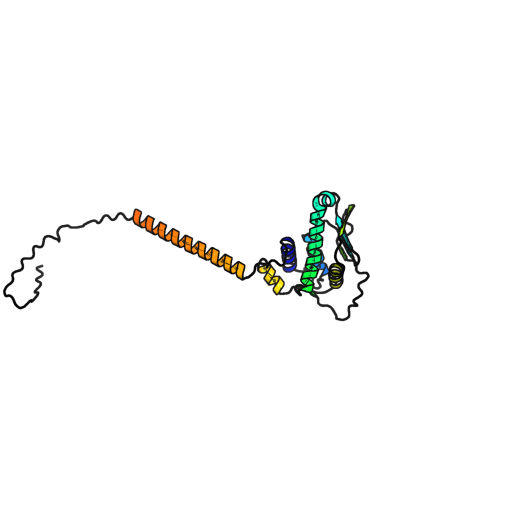1.00 90.75 132 LEU A O 1
ATOM 1143 N N . GLU A 1 133 ? 7.290 -10.814 -9.752 1.00 88.75 133 GLU A N 1
ATOM 1144 C CA . GLU A 1 133 ? 6.811 -12.069 -10.320 1.00 88.75 133 GLU A CA 1
ATOM 1145 C C . GLU A 1 133 ? 6.508 -13.140 -9.268 1.00 88.75 133 GLU A C 1
ATOM 1147 O O . GLU A 1 133 ? 5.974 -14.195 -9.603 1.00 88.75 133 GLU A O 1
ATOM 1152 N N . GLU A 1 134 ? 6.795 -12.851 -8.001 1.00 89.62 134 GLU A N 1
ATOM 1153 C CA . GLU A 1 134 ? 6.700 -13.818 -6.919 1.00 89.62 134 GLU A CA 1
ATOM 1154 C C . GLU A 1 134 ? 5.261 -14.015 -6.446 1.00 89.62 134 GLU A C 1
ATOM 1156 O O . GLU A 1 134 ? 4.471 -13.068 -6.301 1.00 89.62 134 GLU A O 1
ATOM 1161 N N . GLU A 1 135 ? 4.952 -15.265 -6.107 1.00 91.31 135 GLU A N 1
ATOM 1162 C CA . GLU A 1 135 ? 3.802 -15.577 -5.273 1.00 91.31 135 GLU A CA 1
ATOM 1163 C C . GLU A 1 135 ? 4.016 -15.011 -3.868 1.00 91.31 135 GLU A C 1
ATOM 1165 O O . GLU A 1 135 ? 5.131 -14.956 -3.335 1.00 91.31 135 GLU A O 1
ATOM 1170 N N . PHE A 1 136 ? 2.929 -14.580 -3.235 1.00 92.06 136 PHE A N 1
ATOM 1171 C CA . PHE A 1 136 ? 3.014 -13.957 -1.924 1.00 92.06 136 PHE A CA 1
ATOM 1172 C C . PHE A 1 136 ? 1.847 -14.328 -1.015 1.00 92.06 136 PHE A C 1
ATOM 1174 O O . PHE A 1 136 ? 0.717 -14.580 -1.437 1.00 92.06 136 PHE A O 1
ATOM 1181 N N . PHE A 1 137 ? 2.120 -14.265 0.284 1.00 91.25 137 PHE A N 1
ATOM 1182 C CA . PHE A 1 137 ? 1.138 -14.402 1.344 1.00 91.25 137 PHE A CA 1
ATOM 1183 C C . PHE A 1 137 ? 1.113 -13.148 2.224 1.00 91.25 137 PHE A C 1
ATOM 1185 O O . PHE A 1 137 ? 2.148 -12.591 2.599 1.00 91.25 137 PHE A O 1
ATOM 1192 N N . ILE A 1 138 ? -0.097 -12.710 2.582 1.00 92.69 138 ILE A N 1
ATOM 1193 C CA . ILE A 1 138 ? -0.314 -11.618 3.536 1.00 92.69 138 ILE A CA 1
ATOM 1194 C C . ILE A 1 138 ? -0.398 -12.213 4.937 1.00 92.69 138 ILE A C 1
ATOM 1196 O O . ILE A 1 138 ? -1.322 -12.980 5.221 1.00 92.69 138 ILE A O 1
ATOM 1200 N N . SER A 1 139 ? 0.509 -11.810 5.827 1.00 93.31 139 SER A N 1
ATOM 1201 C CA . SER A 1 139 ? 0.550 -12.349 7.185 1.00 93.31 139 SER A CA 1
ATOM 1202 C C . SER A 1 139 ? -0.723 -12.044 7.984 1.00 93.31 139 SER A C 1
ATOM 1204 O O . SER A 1 139 ? -1.363 -10.998 7.819 1.00 93.31 139 SER A O 1
ATOM 1206 N N . GLU A 1 140 ? -1.082 -12.951 8.896 1.00 91.81 140 GLU A N 1
ATOM 1207 C CA . GLU A 1 140 ? -2.225 -12.759 9.798 1.00 91.81 140 GLU A CA 1
ATOM 1208 C C . GLU A 1 140 ? -2.061 -11.508 10.669 1.00 91.81 140 GLU A C 1
ATOM 1210 O O . GLU A 1 140 ? -3.023 -10.772 10.882 1.00 91.81 140 GLU A O 1
ATOM 1215 N N . GLU A 1 141 ? -0.832 -11.178 11.074 1.00 91.06 141 GL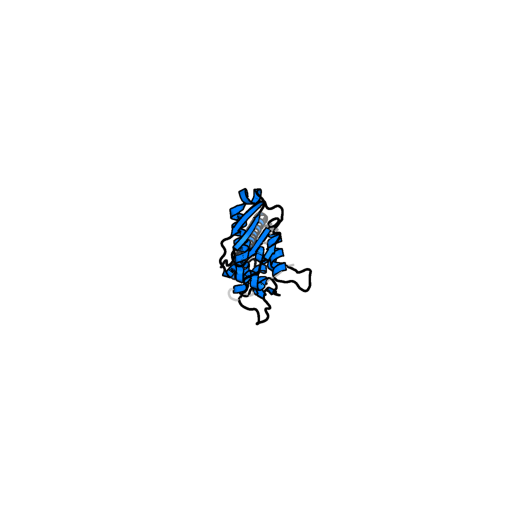U A N 1
ATOM 1216 C CA . GLU A 1 141 ? -0.544 -9.959 11.833 1.00 91.06 141 GLU A CA 1
ATOM 1217 C C . GLU A 1 141 ? -0.966 -8.686 11.081 1.00 91.06 141 GLU A C 1
ATOM 1219 O O . GLU A 1 141 ? -1.550 -7.774 11.676 1.00 91.06 141 GLU A O 1
ATOM 1224 N N . LEU A 1 142 ? -0.722 -8.608 9.764 1.00 91.75 142 LEU A N 1
ATOM 1225 C CA . LEU A 1 142 ? -1.143 -7.454 8.963 1.00 91.75 142 LEU A CA 1
ATOM 1226 C C . LEU A 1 142 ? -2.673 -7.377 8.865 1.00 91.75 142 LEU A C 1
ATOM 1228 O O . LEU A 1 142 ? -3.251 -6.284 8.959 1.00 91.75 142 LEU A O 1
ATOM 1232 N N . LYS A 1 143 ? -3.337 -8.530 8.712 1.00 92.31 143 LYS A N 1
ATOM 1233 C CA . LYS A 1 143 ? -4.804 -8.627 8.674 1.00 92.31 143 LYS A CA 1
ATOM 1234 C C . LYS A 1 143 ? -5.413 -8.170 9.997 1.00 92.31 143 LYS A C 1
ATOM 1236 O O . LYS A 1 143 ? -6.329 -7.343 9.995 1.00 92.31 143 LYS A O 1
ATOM 1241 N N . GLU A 1 144 ? -4.877 -8.627 11.126 1.00 90.69 144 GLU A N 1
ATOM 1242 C CA . GLU A 1 144 ? -5.306 -8.208 12.460 1.00 90.69 144 GLU A CA 1
ATOM 1243 C C . GLU A 1 144 ? -5.092 -6.714 12.688 1.00 90.69 144 GLU A C 1
ATOM 1245 O O . GLU A 1 144 ? -5.980 -6.018 13.185 1.00 90.69 144 GLU A O 1
ATOM 1250 N N . LEU A 1 145 ? -3.935 -6.191 12.291 1.00 89.62 145 LEU A N 1
ATOM 1251 C CA . LEU A 1 145 ? -3.596 -4.779 12.424 1.00 89.62 145 LEU A CA 1
ATOM 1252 C C . LEU A 1 145 ? -4.547 -3.888 11.601 1.00 89.62 145 LEU A C 1
ATOM 1254 O O . LEU A 1 145 ? -5.014 -2.858 12.101 1.00 89.62 145 LEU A O 1
ATOM 1258 N N . SER A 1 146 ? -4.912 -4.323 10.390 1.00 90.69 146 SER A N 1
ATOM 1259 C CA . SER A 1 146 ? -5.925 -3.679 9.542 1.00 90.69 146 SER A CA 1
ATOM 1260 C C . SER A 1 146 ? -7.330 -3.745 10.162 1.00 90.69 146 SER A C 1
ATOM 1262 O O . SER A 1 146 ? -7.988 -2.710 10.321 1.00 90.69 146 SER A O 1
ATOM 1264 N N . LYS A 1 147 ? -7.760 -4.933 10.615 1.00 88.94 147 LYS A N 1
ATOM 1265 C CA . LYS A 1 147 ? -9.030 -5.160 11.337 1.00 88.94 147 LYS A CA 1
ATOM 1266 C C . LYS A 1 147 ? -9.119 -4.323 12.613 1.00 88.94 147 LYS A C 1
ATOM 1268 O O . LYS A 1 147 ? -10.199 -3.905 13.033 1.00 88.94 147 LYS A O 1
ATOM 1273 N N . ASN A 1 148 ? -7.974 -4.031 13.224 1.00 85.69 148 ASN A N 1
ATOM 1274 C CA . ASN A 1 148 ? -7.882 -3.231 14.431 1.00 85.69 148 ASN A CA 1
ATOM 1275 C C . ASN A 1 148 ? -7.805 -1.714 14.203 1.00 85.69 148 ASN A C 1
ATOM 1277 O O . ASN A 1 148 ? -7.619 -0.970 15.171 1.00 85.69 148 ASN A O 1
ATOM 1281 N N . ASP A 1 149 ? -8.006 -1.231 12.973 1.00 86.75 149 ASP A N 1
ATOM 1282 C CA . ASP A 1 149 ? -7.853 0.183 12.608 1.00 86.75 149 ASP A CA 1
ATOM 1283 C C . ASP A 1 149 ? -6.499 0.759 13.053 1.00 86.75 149 ASP A C 1
ATOM 1285 O O . ASP A 1 149 ? -6.411 1.932 13.431 1.00 86.75 149 ASP A O 1
ATOM 1289 N N . PHE A 1 150 ? -5.442 -0.061 13.046 1.00 85.75 150 PHE A N 1
ATOM 1290 C CA . PHE A 1 150 ? -4.087 0.363 13.407 1.00 85.75 150 PHE A CA 1
ATOM 1291 C C . PHE A 1 150 ? -3.977 0.949 14.829 1.00 85.75 150 PHE A C 1
ATOM 1293 O O . PHE A 1 150 ? -3.077 1.742 15.121 1.00 85.75 150 PHE A O 1
ATOM 1300 N N . LYS A 1 151 ? -4.914 0.602 15.720 1.00 81.50 151 LYS A N 1
ATOM 1301 C CA . LYS A 1 151 ? -4.923 1.009 17.132 1.00 81.50 151 LYS A CA 1
ATOM 1302 C C . LYS A 1 151 ? -4.422 -0.141 17.992 1.00 81.50 151 LYS A C 1
ATOM 1304 O O . LYS A 1 151 ? -4.789 -1.287 17.749 1.00 81.50 151 LYS A O 1
ATOM 1309 N N . SER A 1 152 ? -3.650 0.176 19.030 1.00 74.94 152 SER A N 1
ATOM 1310 C CA . SER A 1 152 ? -3.301 -0.822 20.041 1.00 74.94 152 SER A CA 1
ATOM 1311 C C . SER A 1 152 ? -4.552 -1.304 20.776 1.00 74.94 152 SER A C 1
ATOM 1313 O O . SER A 1 152 ? -5.518 -0.550 20.955 1.00 74.94 152 SER A O 1
ATOM 1315 N N . THR A 1 153 ? -4.511 -2.554 21.235 1.00 72.88 153 THR A N 1
ATOM 1316 C CA . THR A 1 153 ? -5.551 -3.151 22.082 1.00 72.88 153 THR A CA 1
ATOM 1317 C C . THR A 1 153 ? -5.794 -2.301 23.327 1.00 72.88 153 THR A C 1
ATOM 1319 O O . THR A 1 153 ? -6.938 -2.024 23.669 1.00 72.88 153 THR A O 1
ATOM 1322 N N . GLU A 1 154 ? -4.732 -1.762 23.928 1.00 72.56 154 GLU A N 1
ATOM 1323 C CA . GLU A 1 154 ? -4.805 -0.835 25.065 1.00 72.56 154 GLU A CA 1
ATOM 1324 C C . GLU A 1 154 ? -5.632 0.418 24.758 1.00 72.56 154 GLU A C 1
ATOM 1326 O O . GLU A 1 154 ? -6.501 0.799 25.537 1.00 72.56 154 GLU A O 1
ATOM 1331 N N . LEU A 1 155 ? -5.418 1.049 23.598 1.00 74.12 155 LEU A N 1
ATOM 1332 C CA . LEU A 1 155 ? -6.128 2.273 23.228 1.00 74.12 155 LEU A CA 1
ATOM 1333 C C . LEU A 1 155 ? -7.597 1.996 22.876 1.00 74.12 155 LEU A C 1
ATOM 1335 O O . LEU A 1 155 ? -8.455 2.860 23.071 1.00 74.12 155 LEU A O 1
ATOM 1339 N N . LYS A 1 156 ? -7.905 0.795 22.371 1.00 72.12 156 LYS A N 1
ATOM 1340 C CA . LYS A 1 156 ? -9.289 0.333 22.198 1.00 72.12 156 LYS A CA 1
ATOM 1341 C C . LYS A 1 156 ? -9.961 0.079 23.542 1.00 72.12 156 LYS A C 1
ATOM 1343 O O . LYS A 1 156 ? -11.050 0.606 23.758 1.00 72.12 156 LYS A O 1
ATOM 1348 N N . ASN A 1 157 ? -9.298 -0.649 24.436 1.00 80.12 157 ASN A N 1
ATOM 1349 C CA . ASN A 1 157 ? -9.797 -0.935 25.778 1.00 80.12 157 ASN A CA 1
ATOM 1350 C C . ASN A 1 157 ? -10.056 0.364 26.534 1.00 80.12 157 ASN A C 1
ATOM 1352 O O . ASN A 1 157 ? -11.150 0.552 27.047 1.00 80.12 157 ASN A O 1
ATOM 1356 N N . LEU A 1 158 ? -9.130 1.324 26.474 1.00 84.44 158 LEU A N 1
ATOM 1357 C CA . LEU A 1 158 ? -9.314 2.644 27.069 1.00 84.44 158 LEU A CA 1
ATOM 1358 C C . LEU A 1 158 ? -10.574 3.349 26.544 1.00 84.44 158 LEU A C 1
ATOM 1360 O O . LEU A 1 158 ? -11.353 3.878 27.331 1.00 84.44 158 LEU A O 1
ATOM 1364 N N . LYS A 1 159 ? -10.817 3.334 25.226 1.00 82.88 159 LYS A N 1
ATOM 1365 C CA . LYS A 1 159 ? -12.020 3.948 24.634 1.00 82.88 159 LYS A CA 1
ATOM 1366 C C . LYS A 1 159 ? -13.310 3.233 25.026 1.00 82.88 159 LYS A C 1
ATOM 1368 O O . LYS A 1 159 ? -14.330 3.894 25.208 1.00 82.88 159 LYS A O 1
ATOM 1373 N N . ILE A 1 160 ? -13.284 1.906 25.127 1.00 85.62 160 ILE A N 1
ATOM 1374 C CA . ILE A 1 160 ? -14.433 1.115 25.584 1.00 85.62 160 ILE A CA 1
ATOM 1375 C C . ILE A 1 160 ? -14.718 1.436 27.051 1.00 85.62 160 ILE A C 1
ATOM 1377 O O . ILE A 1 160 ? -15.851 1.779 27.372 1.00 85.62 160 ILE A O 1
ATOM 1381 N N . THR A 1 161 ? -13.696 1.435 27.909 1.00 85.50 161 THR A N 1
ATOM 1382 C CA . THR A 1 161 ? -13.815 1.799 29.326 1.00 85.50 161 THR A CA 1
ATOM 1383 C C . THR A 1 161 ? -14.330 3.225 29.501 1.00 85.50 161 THR A C 1
ATOM 1385 O O . THR A 1 161 ? -15.216 3.452 30.315 1.00 85.50 161 THR A O 1
ATOM 1388 N N . GLN A 1 162 ? -13.857 4.186 28.698 1.00 89.00 162 GLN A N 1
ATOM 1389 C CA . GLN A 1 162 ? -14.382 5.557 28.705 1.00 89.00 162 GLN A CA 1
ATOM 1390 C C . GLN A 1 162 ? -15.869 5.607 28.332 1.00 89.00 162 GLN A C 1
ATOM 1392 O O . GLN A 1 162 ? -16.649 6.265 29.012 1.00 89.00 162 GLN A O 1
ATOM 1397 N N . ARG A 1 163 ? -16.289 4.896 27.278 1.00 88.19 163 ARG A N 1
ATOM 1398 C CA . ARG A 1 163 ? -17.709 4.821 26.885 1.00 88.19 163 ARG A CA 1
ATOM 1399 C C . ARG A 1 163 ? -18.568 4.163 27.958 1.00 88.19 163 ARG A C 1
ATOM 1401 O O . ARG A 1 163 ? -19.647 4.671 28.242 1.00 88.19 163 ARG A O 1
ATOM 1408 N N . ALA A 1 164 ? -18.085 3.069 28.545 1.00 90.06 164 ALA A N 1
ATOM 1409 C CA . ALA A 1 164 ? -18.753 2.396 29.649 1.00 90.06 164 ALA A CA 1
ATOM 1410 C C . ALA A 1 164 ? -18.931 3.362 30.823 1.00 90.06 164 ALA A C 1
ATOM 1412 O O . ALA A 1 164 ? -20.046 3.529 31.294 1.00 90.06 164 ALA A O 1
ATOM 1413 N N . LEU A 1 165 ? -17.876 4.089 31.202 1.00 89.25 165 LEU A N 1
ATOM 1414 C CA . LEU A 1 165 ? -17.928 5.097 32.257 1.00 89.25 165 LEU A CA 1
ATOM 14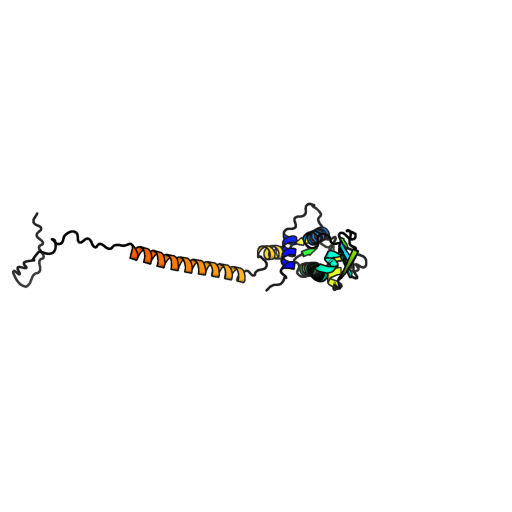15 C C . LEU A 1 165 ? -18.981 6.179 31.975 1.00 89.25 165 LEU A C 1
ATOM 1417 O O . LEU A 1 165 ? -19.788 6.481 32.849 1.00 89.25 165 LEU A O 1
ATOM 1421 N N . TYR A 1 166 ? -19.017 6.731 30.756 1.00 89.44 166 TYR A N 1
ATOM 1422 C CA . TYR A 1 166 ? -20.035 7.717 30.379 1.00 89.44 166 TYR A CA 1
ATOM 1423 C C . TYR A 1 166 ? -21.456 7.151 30.447 1.00 89.44 166 TYR A C 1
ATOM 1425 O O . TYR A 1 166 ? -22.360 7.846 30.907 1.00 89.44 166 TYR A O 1
ATOM 1433 N N . ALA A 1 167 ? -21.659 5.898 30.033 1.00 88.31 167 ALA A N 1
ATOM 1434 C CA . ALA A 1 167 ? -22.955 5.236 30.140 1.00 88.31 167 ALA A CA 1
ATOM 1435 C C . ALA A 1 167 ? -23.379 5.063 31.607 1.00 88.31 167 ALA A C 1
ATOM 1437 O O . ALA A 1 167 ? -24.522 5.359 31.947 1.00 88.31 167 ALA A O 1
ATOM 1438 N N . THR A 1 168 ? -22.458 4.666 32.492 1.00 88.25 168 THR A N 1
ATOM 1439 C CA . THR A 1 168 ? -22.738 4.522 33.928 1.00 88.25 168 THR A CA 1
ATOM 1440 C C . THR A 1 168 ? -23.080 5.862 34.575 1.00 88.25 168 THR A C 1
ATOM 1442 O O . THR A 1 168 ? -24.047 5.950 35.328 1.00 88.25 168 THR A O 1
ATOM 1445 N N . VAL A 1 169 ? -22.334 6.923 34.248 1.00 88.75 169 VAL A N 1
ATOM 1446 C CA . VAL A 1 169 ? -22.631 8.288 34.717 1.00 88.75 169 VAL A CA 1
ATOM 1447 C C . VAL A 1 169 ? -24.005 8.740 34.218 1.00 88.75 169 VAL A C 1
ATOM 1449 O O . VAL A 1 169 ? -24.796 9.265 34.998 1.00 88.75 169 VAL A O 1
ATOM 1452 N N . GLY A 1 170 ? -24.322 8.490 32.944 1.00 86.31 170 GLY A N 1
ATOM 1453 C CA . GLY A 1 170 ? -25.620 8.825 32.358 1.00 86.31 170 GLY A CA 1
ATOM 1454 C C . GLY A 1 170 ? -26.788 8.110 33.040 1.00 86.31 170 GLY A C 1
ATOM 1455 O O . GLY A 1 170 ? -27.769 8.758 33.400 1.00 86.31 170 GLY A O 1
ATOM 1456 N N . LEU A 1 171 ? -26.668 6.800 33.281 1.00 88.44 171 LEU A N 1
ATOM 1457 C CA . LEU A 1 171 ? -27.668 6.025 34.027 1.00 88.44 171 LEU A CA 1
ATOM 1458 C C . LEU A 1 171 ? -27.827 6.530 35.466 1.00 88.44 171 LEU A C 1
ATOM 1460 O O . LEU A 1 171 ? -28.950 6.616 35.958 1.00 88.44 171 LEU A O 1
ATOM 1464 N N . GLY A 1 172 ? -26.728 6.918 36.118 1.00 82.94 172 GLY A N 1
ATOM 1465 C CA . GLY A 1 172 ? -26.764 7.528 37.448 1.00 82.94 172 GLY A CA 1
ATOM 1466 C C . GLY A 1 172 ? -27.558 8.836 37.469 1.00 82.94 172 GLY A C 1
ATOM 1467 O O . GLY A 1 172 ? -28.451 9.004 38.297 1.00 82.94 172 GLY A O 1
ATOM 1468 N N . ILE A 1 173 ? -27.296 9.735 36.516 1.00 87.25 173 ILE A N 1
ATOM 1469 C CA . ILE A 1 173 ? -28.037 10.999 36.381 1.00 87.25 173 ILE A CA 1
ATOM 1470 C C . ILE A 1 173 ? -29.518 10.731 36.084 1.00 87.25 173 ILE A C 1
ATOM 1472 O O . ILE A 1 173 ? -30.386 11.342 36.705 1.00 87.25 173 ILE A O 1
ATOM 1476 N N . ALA A 1 174 ? -29.825 9.794 35.184 1.00 81.50 174 ALA A N 1
ATOM 1477 C CA . ALA A 1 174 ? -31.202 9.420 34.868 1.00 81.50 174 ALA A CA 1
ATOM 1478 C C . ALA A 1 174 ? -31.950 8.874 36.096 1.00 81.50 174 ALA A C 1
ATOM 1480 O O . ALA A 1 174 ? -33.104 9.237 36.313 1.00 81.50 174 ALA A O 1
ATOM 1481 N N . GLY A 1 175 ? -31.290 8.067 36.934 1.00 80.94 175 GLY A N 1
ATOM 1482 C CA . GLY A 1 175 ? -31.856 7.583 38.194 1.00 80.94 175 GLY A CA 1
ATOM 1483 C C . GLY A 1 175 ? -32.169 8.713 39.179 1.00 80.94 175 GLY A C 1
ATOM 1484 O O . GLY A 1 175 ? -33.242 8.721 39.786 1.00 80.94 175 GLY A O 1
ATOM 1485 N N . ILE A 1 176 ? -31.278 9.704 39.296 1.00 83.62 176 ILE A N 1
ATOM 1486 C CA . ILE A 1 176 ? -31.509 10.897 40.127 1.00 83.62 176 ILE A CA 1
ATOM 1487 C C . ILE A 1 176 ? -32.720 11.683 39.612 1.00 83.62 176 ILE A C 1
ATOM 1489 O O . ILE A 1 176 ? -33.604 12.029 40.394 1.00 83.62 176 ILE A O 1
ATOM 1493 N N . LEU A 1 177 ? -32.800 11.924 38.301 1.00 86.31 177 LEU A N 1
ATOM 1494 C CA . LEU A 1 177 ? -33.917 12.647 37.689 1.00 86.31 177 LEU A CA 1
ATOM 1495 C C . LEU A 1 177 ? -35.246 11.898 37.837 1.00 86.31 177 LEU A C 1
ATOM 1497 O O . LEU A 1 177 ? -36.260 12.520 38.143 1.00 86.31 177 LEU A O 1
ATOM 1501 N N . ALA A 1 178 ? -35.247 10.573 37.678 1.00 80.06 178 ALA A N 1
ATOM 1502 C CA . ALA A 1 178 ? -36.428 9.743 37.900 1.00 80.06 178 ALA A CA 1
ATOM 1503 C C . ALA A 1 178 ? -36.896 9.809 39.361 1.00 80.06 178 ALA A C 1
ATOM 1505 O O . ALA A 1 178 ? -38.084 9.979 39.622 1.00 80.06 178 ALA A O 1
ATOM 1506 N N . SER A 1 179 ? -35.961 9.748 40.312 1.00 78.81 179 SER A N 1
ATOM 1507 C CA . SER A 1 179 ? -36.259 9.853 41.747 1.00 78.81 179 SER A CA 1
ATOM 1508 C C . SER A 1 179 ? -36.831 11.228 42.100 1.00 78.81 179 SER A C 1
ATOM 1510 O O . SER A 1 179 ? -37.806 11.326 42.840 1.00 78.81 179 SER A O 1
ATOM 1512 N N . TYR A 1 180 ? -36.268 12.289 41.519 1.00 79.06 180 TYR A N 1
ATOM 1513 C CA . TYR A 1 180 ? -36.762 13.655 41.670 1.00 79.06 180 TYR A CA 1
ATOM 1514 C C . TYR A 1 180 ? -38.164 13.836 41.067 1.00 79.06 180 TYR A C 1
ATOM 1516 O O . TYR A 1 180 ? -39.035 14.431 41.694 1.00 79.06 180 TYR A O 1
ATOM 1524 N N . TYR A 1 181 ? -38.418 13.268 39.885 1.00 79.62 181 TYR A N 1
ATOM 1525 C CA . TYR A 1 181 ? -39.736 13.294 39.248 1.00 79.62 181 TYR A CA 1
ATOM 1526 C C . TYR A 1 181 ? -40.791 12.532 40.059 1.00 79.62 181 TYR A C 1
ATOM 1528 O O . TYR A 1 181 ? -41.911 13.016 40.207 1.00 79.62 181 TYR A O 1
ATOM 1536 N N . ILE A 1 182 ? -40.447 11.368 40.619 1.00 75.75 182 ILE A N 1
ATOM 1537 C CA . ILE A 1 182 ? -41.336 10.632 41.528 1.00 75.75 182 ILE A CA 1
ATOM 1538 C C . ILE A 1 182 ? -41.633 11.488 42.761 1.00 75.75 182 ILE A C 1
ATOM 1540 O O . ILE A 1 182 ? -42.796 11.675 43.095 1.00 75.75 182 ILE A O 1
ATOM 1544 N N . ALA A 1 183 ? -40.615 12.077 43.392 1.00 71.94 183 ALA A N 1
ATOM 1545 C CA . ALA A 1 183 ? -40.803 12.925 44.569 1.00 71.94 183 ALA A CA 1
ATOM 1546 C C . ALA A 1 183 ? -41.708 14.146 44.310 1.00 71.94 183 ALA A C 1
ATOM 1548 O O . ALA A 1 183 ? -42.434 14.555 45.208 1.00 71.94 183 ALA A O 1
ATOM 1549 N N . LEU A 1 184 ? -41.693 14.709 43.097 1.00 69.31 184 LEU A N 1
ATOM 1550 C CA . LEU A 1 184 ? -42.563 15.828 42.715 1.00 69.31 184 LEU A CA 1
ATOM 1551 C C . LEU A 1 184 ? -44.009 15.419 42.393 1.00 69.31 184 LEU A C 1
ATOM 1553 O O . LEU A 1 184 ? -44.903 16.246 42.538 1.00 69.31 184 LEU A O 1
ATOM 1557 N N . ASN A 1 185 ? -44.242 14.186 41.932 1.00 62.88 185 ASN A N 1
ATOM 1558 C CA . ASN A 1 185 ? -45.574 13.709 41.527 1.00 62.88 185 ASN A CA 1
ATOM 1559 C C . ASN A 1 185 ? -46.254 12.811 42.567 1.00 62.88 185 ASN A C 1
ATOM 1561 O O . ASN A 1 185 ? -47.421 12.459 42.404 1.00 62.88 185 ASN A O 1
ATOM 1565 N N . VAL A 1 186 ? -45.550 12.424 43.631 1.00 57.94 186 VAL A N 1
ATOM 1566 C CA . VAL A 1 186 ? -46.183 11.840 44.811 1.00 57.94 186 VAL A CA 1
ATOM 1567 C C . VAL A 1 186 ? -46.834 12.989 45.583 1.00 57.94 186 VAL A C 1
ATOM 1569 O O . VAL A 1 186 ? -46.223 13.609 46.449 1.00 57.94 186 VAL A O 1
ATOM 1572 N N . GLU A 1 187 ? -48.102 13.265 45.284 1.00 48.78 187 GLU A N 1
ATOM 1573 C CA . GLU A 1 187 ? -48.992 13.908 46.247 1.00 48.78 187 GLU A CA 1
ATOM 1574 C C . GLU A 1 187 ? -49.189 12.917 47.399 1.00 48.78 187 GLU A C 1
ATOM 1576 O O . GLU A 1 187 ? -50.067 12.055 47.364 1.00 48.78 187 GLU A O 1
ATOM 1581 N N . THR A 1 188 ? -48.362 12.997 48.443 1.00 45.84 188 THR A N 1
ATOM 1582 C CA . THR A 1 188 ? -48.759 12.445 49.740 1.00 45.84 188 THR A CA 1
ATOM 1583 C C . THR A 1 188 ? -49.931 13.274 50.257 1.00 45.84 188 THR A C 1
ATOM 1585 O O . THR A 1 188 ? -49.765 14.140 51.113 1.00 45.84 188 THR A O 1
ATOM 1588 N N . VAL A 1 189 ? -51.135 13.002 49.759 1.00 44.31 189 VAL A N 1
ATOM 1589 C CA . VAL A 1 189 ? -52.330 13.142 50.581 1.00 44.31 189 VAL A CA 1
ATOM 1590 C C . VAL A 1 189 ? -52.238 11.986 51.566 1.00 44.31 189 VAL A C 1
ATOM 1592 O O . VAL A 1 189 ? -52.588 10.848 51.257 1.00 44.31 189 VAL A O 1
ATOM 1595 N N . VAL A 1 190 ? -51.675 12.250 52.746 1.00 45.16 190 VAL A N 1
ATOM 1596 C CA . VAL A 1 190 ? -51.916 11.385 53.902 1.00 45.16 190 VAL A CA 1
ATOM 1597 C C . VAL A 1 190 ? -53.399 11.546 54.211 1.00 45.16 190 VAL A C 1
ATOM 1599 O O . VAL A 1 190 ? -53.803 12.438 54.951 1.00 45.16 190 VAL A O 1
ATOM 1602 N N . ASP A 1 191 ? -54.225 10.744 53.548 1.00 40.09 191 ASP A N 1
ATOM 1603 C CA . ASP A 1 191 ? -55.651 10.687 53.813 1.00 40.09 191 ASP A CA 1
ATOM 1604 C C . ASP A 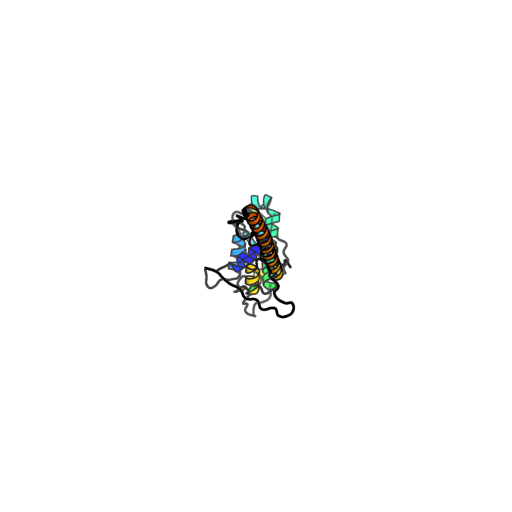1 191 ? -55.798 9.956 55.151 1.00 40.09 191 ASP A C 1
ATOM 1606 O O . ASP A 1 191 ? -55.759 8.724 55.220 1.00 40.09 191 ASP A O 1
ATOM 1610 N N . PHE A 1 192 ? -55.859 10.722 56.246 1.00 45.19 192 PHE A N 1
ATOM 1611 C CA . PHE A 1 192 ? -56.208 10.216 57.571 1.00 45.19 192 PHE A CA 1
ATOM 1612 C C . PHE A 1 192 ? -57.669 9.754 57.541 1.00 45.19 192 PHE A C 1
ATOM 1614 O O . PHE A 1 192 ? -58.567 10.407 58.073 1.00 45.19 192 PHE A O 1
ATOM 1621 N N . LYS A 1 193 ? -57.933 8.616 56.896 1.00 42.66 193 LYS A N 1
ATOM 1622 C CA . LYS A 1 193 ? -59.232 7.959 56.972 1.00 42.66 193 LYS A CA 1
ATOM 1623 C C . LYS A 1 193 ? -59.413 7.417 58.389 1.00 42.66 193 LYS A C 1
ATOM 1625 O O . LYS A 1 193 ? -58.863 6.379 58.741 1.00 42.66 193 LYS A O 1
ATOM 1630 N N . ASN A 1 194 ? -60.239 8.153 59.132 1.00 39.62 194 ASN A N 1
ATOM 1631 C CA . ASN A 1 194 ? -60.778 7.947 60.479 1.00 39.62 194 ASN A CA 1
ATOM 1632 C C . ASN A 1 194 ? -59.951 8.464 61.675 1.00 39.62 194 ASN A C 1
ATOM 1634 O O . ASN A 1 194 ? -59.095 7.749 62.194 1.00 39.62 194 ASN A O 1
ATOM 1638 N N . PRO A 1 195 ? -60.312 9.650 62.216 1.00 44.88 195 PRO A N 1
ATOM 1639 C CA . PRO A 1 195 ? -59.834 10.148 63.508 1.00 44.88 195 PRO A CA 1
ATOM 1640 C C . PRO A 1 195 ? -60.418 9.411 64.736 1.00 44.88 195 PRO A C 1
ATOM 1642 O O . PRO A 1 195 ? -59.963 9.640 65.854 1.00 44.88 195 PRO A O 1
ATOM 1645 N N . ASP A 1 196 ? -61.389 8.507 64.570 1.00 47.56 196 ASP A N 1
ATOM 1646 C CA . ASP A 1 196 ? -62.195 8.000 65.697 1.00 47.56 196 ASP A CA 1
ATOM 1647 C C . ASP A 1 196 ? -61.566 6.861 66.521 1.00 47.56 196 ASP A C 1
ATOM 1649 O O . ASP A 1 196 ? -62.148 6.410 67.507 1.00 47.56 196 ASP A O 1
ATOM 1653 N N . VAL A 1 197 ? -60.360 6.393 66.185 1.00 45.56 197 VAL A N 1
ATOM 1654 C CA . VAL A 1 197 ? -59.714 5.286 66.926 1.00 45.56 197 VAL A CA 1
ATOM 1655 C C . VAL A 1 197 ? -58.884 5.776 68.127 1.00 45.56 197 VAL A C 1
ATOM 1657 O O . VAL A 1 197 ? -58.496 4.976 68.975 1.00 45.56 197 VAL A O 1
ATOM 1660 N N . PHE A 1 198 ? -58.657 7.087 68.272 1.00 41.69 198 PHE A N 1
ATOM 1661 C CA . PHE A 1 198 ? -57.769 7.633 69.313 1.00 41.69 198 PHE A CA 1
ATOM 1662 C C . PHE A 1 198 ? -58.442 8.058 70.630 1.00 41.69 198 PHE A C 1
ATOM 1664 O O . PHE A 1 198 ? -57.741 8.457 71.554 1.00 41.69 198 PHE A O 1
ATOM 1671 N N . ASN A 1 199 ? -59.763 7.902 70.775 1.00 39.81 199 ASN A N 1
ATOM 1672 C CA . ASN A 1 199 ? -60.491 8.242 72.009 1.00 39.81 199 ASN A CA 1
ATOM 1673 C C . ASN A 1 199 ? -60.942 7.016 72.822 1.00 39.81 199 ASN A C 1
ATOM 1675 O O . ASN A 1 199 ? -62.039 6.987 73.377 1.00 39.81 199 ASN A O 1
ATOM 1679 N N . LYS A 1 200 ? -60.091 5.992 72.944 1.00 41.59 200 LYS A N 1
ATOM 1680 C CA . LYS A 1 200 ? -60.250 5.012 74.029 1.00 41.59 200 LYS A CA 1
ATOM 1681 C C . LYS A 1 200 ? -59.440 5.468 75.233 1.00 41.59 200 LYS A C 1
ATOM 1683 O O . LYS A 1 200 ? -58.247 5.207 75.339 1.00 41.59 200 LYS A O 1
ATOM 1688 N N . THR A 1 201 ? -60.109 6.162 76.146 1.00 39.47 201 THR A N 1
ATOM 1689 C CA . THR A 1 201 ? -59.620 6.376 77.506 1.00 39.47 201 THR A CA 1
ATOM 1690 C C . THR A 1 201 ? -59.543 5.010 78.186 1.00 39.47 201 THR A C 1
ATOM 1692 O O . THR A 1 201 ? -60.562 4.351 78.387 1.00 39.47 201 THR A O 1
ATOM 1695 N N . PHE A 1 202 ? -58.334 4.546 78.484 1.00 45.59 202 PHE A N 1
ATOM 1696 C CA . PHE A 1 202 ? -58.133 3.317 79.243 1.00 45.59 202 PHE A CA 1
ATOM 1697 C C . PHE A 1 202 ? -58.284 3.640 80.733 1.00 45.59 202 PHE A C 1
ATOM 1699 O O . PHE A 1 202 ? -57.431 4.311 81.312 1.00 45.59 202 PHE A O 1
ATOM 1706 N N . GLU A 1 203 ? -59.362 3.173 81.363 1.00 38.44 203 GLU A N 1
ATOM 1707 C CA . GLU A 1 203 ? -59.422 3.113 82.824 1.00 38.44 203 GLU A CA 1
ATOM 1708 C C . GLU A 1 203 ? -58.566 1.940 83.305 1.00 38.44 203 GLU A C 1
ATOM 1710 O O . GLU A 1 203 ? -58.928 0.773 83.154 1.00 38.44 203 GLU A O 1
ATOM 1715 N N . ILE A 1 204 ? -57.414 2.252 83.895 1.00 40.44 204 ILE A N 1
ATOM 1716 C CA . ILE A 1 204 ? -56.607 1.273 84.619 1.00 40.44 204 ILE A CA 1
ATOM 1717 C C . ILE A 1 204 ? -57.169 1.192 86.041 1.00 40.44 204 ILE A C 1
ATOM 1719 O O . ILE A 1 204 ? -56.915 2.069 86.866 1.00 40.44 204 ILE A O 1
ATOM 1723 N N . LYS A 1 205 ? -57.916 0.129 86.351 1.00 37.56 205 LYS A N 1
ATOM 1724 C CA . LYS A 1 205 ? -58.157 -0.258 87.746 1.00 37.56 205 LYS A CA 1
ATOM 1725 C C . LYS A 1 205 ? -57.021 -1.158 88.212 1.00 37.56 205 LYS A C 1
ATOM 1727 O O . LYS A 1 205 ? -56.931 -2.312 87.810 1.00 37.56 205 LYS A O 1
ATOM 1732 N N . VAL A 1 206 ? -56.160 -0.617 89.070 1.00 40.97 206 VAL A N 1
ATOM 1733 C CA . VAL A 1 206 ? -55.144 -1.396 89.784 1.00 40.97 206 VAL A CA 1
ATOM 1734 C C . VAL A 1 206 ? -55.800 -2.014 91.017 1.00 40.97 206 VAL A C 1
ATOM 1736 O O . VAL A 1 206 ? -55.892 -1.378 92.065 1.00 40.97 206 VAL A O 1
ATOM 1739 N N . GLU A 1 207 ? -56.268 -3.255 90.907 1.00 40.41 207 GLU A N 1
ATOM 1740 C CA . GLU A 1 207 ? -56.643 -4.057 92.074 1.00 40.41 207 GLU A CA 1
ATOM 1741 C C . GLU A 1 207 ? -55.458 -4.948 92.479 1.00 40.41 207 GLU A C 1
ATOM 1743 O O . GLU A 1 207 ? -55.357 -6.102 92.082 1.00 40.41 207 GLU A O 1
ATOM 1748 N N . LYS A 1 208 ? -54.605 -4.373 93.344 1.00 44.00 208 LYS A N 1
ATOM 1749 C CA . LYS A 1 208 ? -53.469 -4.956 94.099 1.00 44.00 208 LYS A CA 1
ATOM 1750 C C . LYS A 1 208 ? -52.088 -4.916 93.409 1.00 44.00 208 LYS A C 1
ATOM 1752 O O . LYS A 1 208 ? -51.994 -5.108 92.205 1.00 44.00 208 LYS A O 1
ATOM 1757 N N . PRO A 1 209 ? -50.992 -4.652 94.158 1.00 43.47 209 PRO A N 1
ATOM 1758 C CA . PRO A 1 209 ? -49.791 -4.057 93.565 1.00 43.47 209 PRO A CA 1
ATOM 1759 C C . PRO A 1 209 ? -48.773 -5.031 92.960 1.00 43.47 209 PRO A C 1
ATOM 1761 O O . PRO A 1 209 ? -47.783 -4.546 92.430 1.00 43.47 209 PRO A O 1
ATOM 1764 N N . ASN A 1 210 ? -48.943 -6.357 93.048 1.00 47.09 210 ASN A N 1
ATOM 1765 C CA . ASN A 1 210 ? -47.799 -7.265 92.865 1.00 47.09 210 ASN A CA 1
ATOM 1766 C C . ASN A 1 210 ? -47.945 -8.428 91.875 1.00 47.09 210 ASN A C 1
ATOM 1768 O O . ASN A 1 210 ? -47.009 -9.215 91.793 1.00 47.09 210 ASN A O 1
ATOM 1772 N N . GLU A 1 211 ? -49.003 -8.526 91.067 1.00 41.31 211 GLU A N 1
ATOM 1773 C CA . GLU A 1 211 ? -49.048 -9.520 89.979 1.00 41.31 211 GLU A CA 1
ATOM 1774 C C . GLU A 1 211 ? -49.699 -8.911 88.725 1.00 41.31 211 GLU A C 1
ATOM 1776 O O . GLU A 1 211 ? -50.867 -8.530 88.728 1.00 41.31 211 GLU A O 1
ATOM 1781 N N . LEU A 1 212 ? -48.909 -8.749 87.656 1.00 38.47 212 LEU A N 1
ATOM 1782 C CA . LEU A 1 212 ? -49.360 -8.260 86.350 1.00 38.47 212 LEU A CA 1
ATOM 1783 C C . LEU A 1 212 ? -49.940 -9.430 85.547 1.00 38.47 212 LEU A C 1
ATOM 1785 O O . LEU A 1 212 ? -49.219 -10.082 84.796 1.00 38.47 212 LEU A O 1
ATOM 1789 N N . GLU A 1 213 ? -51.244 -9.672 85.661 1.00 36.31 213 GLU A N 1
ATOM 1790 C CA . GLU A 1 213 ? -51.973 -10.474 84.674 1.00 36.31 213 GLU A CA 1
ATOM 1791 C C . GLU A 1 213 ? -52.737 -9.560 83.707 1.00 36.31 213 GLU A C 1
ATOM 1793 O O . GLU A 1 213 ? -53.711 -8.890 84.056 1.00 36.31 213 GLU A O 1
ATOM 1798 N N . LEU A 1 214 ? -52.280 -9.527 82.452 1.00 38.91 214 LEU A N 1
ATOM 1799 C CA . LEU A 1 214 ? -52.972 -8.869 81.345 1.00 38.91 214 LEU A CA 1
ATOM 1800 C C . LEU A 1 214 ? -54.139 -9.748 80.889 1.00 38.91 214 LEU A C 1
ATOM 1802 O O . LEU A 1 214 ? -53.956 -10.661 80.086 1.00 38.91 214 LEU A O 1
ATOM 1806 N N . THR A 1 215 ? -55.352 -9.444 81.351 1.00 36.47 215 THR A N 1
ATOM 1807 C CA . THR A 1 215 ? -56.565 -10.034 80.770 1.00 36.47 215 THR A CA 1
ATOM 1808 C C . THR A 1 215 ? -57.197 -9.044 79.794 1.00 36.47 215 THR A C 1
ATOM 1810 O O . THR A 1 215 ? -57.764 -8.028 80.195 1.00 36.47 215 THR A O 1
ATOM 1813 N N . ILE A 1 216 ? -57.084 -9.323 78.492 1.00 41.06 216 ILE A N 1
ATOM 1814 C CA . ILE A 1 216 ? -57.722 -8.537 77.428 1.00 41.06 216 ILE A CA 1
ATOM 1815 C C . ILE A 1 216 ? -59.151 -9.054 77.245 1.00 41.06 216 ILE A C 1
ATOM 1817 O O . ILE A 1 216 ? -59.350 -10.177 76.787 1.00 41.06 216 ILE A O 1
ATOM 1821 N N . PHE A 1 217 ? -60.153 -8.231 77.552 1.00 35.38 217 PHE A N 1
ATOM 1822 C CA . PHE A 1 217 ? -61.538 -8.524 77.185 1.00 35.38 217 PHE A CA 1
ATOM 1823 C C . PHE A 1 217 ? -61.900 -7.815 75.880 1.00 35.38 217 PHE A C 1
ATOM 1825 O O . PHE A 1 217 ? -62.020 -6.591 75.838 1.00 35.38 217 PHE A O 1
ATOM 1832 N N . ASN A 1 218 ? -62.131 -8.598 74.826 1.00 34.16 218 ASN A N 1
ATOM 1833 C CA . ASN A 1 218 ? -62.892 -8.139 73.669 1.00 34.16 218 ASN A CA 1
ATOM 1834 C C . ASN A 1 218 ? -64.378 -8.340 73.964 1.00 34.16 218 ASN A C 1
ATOM 1836 O O . ASN A 1 218 ? -64.821 -9.460 74.221 1.00 34.16 218 ASN A O 1
ATOM 1840 N N . LYS A 1 219 ? -65.150 -7.256 73.919 1.00 31.09 219 LYS A N 1
ATOM 1841 C CA . LYS A 1 219 ? -66.611 -7.328 73.892 1.00 31.09 219 LYS A CA 1
ATOM 1842 C C . LYS A 1 219 ? -67.051 -7.167 72.435 1.00 31.09 219 LYS A C 1
ATOM 1844 O O . LYS A 1 219 ? -66.604 -6.216 71.796 1.00 31.09 219 LYS A O 1
ATOM 1849 N N . TYR A 1 220 ? -67.829 -8.136 71.946 1.00 39.31 220 TYR A N 1
ATOM 1850 C CA . TYR A 1 220 ? -68.452 -8.141 70.616 1.00 39.31 220 TYR A CA 1
ATOM 1851 C C . TYR A 1 220 ? -69.307 -6.895 70.383 1.00 39.31 220 TYR A C 1
ATOM 1853 O O . TYR A 1 220 ? -69.962 -6.455 71.359 1.00 39.31 220 TYR A O 1
#

Mean predicted aligned error: 14.4 Å

Organism: NCBI:txid1123000

Secondary structure (DSSP, 8-state):
---S-HHHHHHHHHHHT---SSSS--HHHHHHHHHHHHSTT-EEEE-SS-EEEEE-HHHHHHHHHHHHHHHHHHHHHHHHHHHTTSEEE---TT--S---S--EEESTTSS--EEEEE---HHHHHHHHTTTTS-EEE-HHHHHHHHTTT--HHHHHHHHHHHHHHHHHHHHHHHHHHHHHHHHH---------GGGS---------SSS----------

Nearest PDB structures (foldseek):
  8udk-assembly1_C  TM=2.347E-01  e=2.524E+00  Homo sapiens
  8g5p-assembly1_B  TM=3.863E-01  e=8.230E+00  Homo sapiens
  4r70-assembly1_A  TM=2.771E-01  e=7.313E+00  Rhodopseudomonas palustris CGA009
  8udk-assembly1_B  TM=2.083E-01  e=3.197E+00  Homo sapiens

Radius of gyration: 40.01 Å; Cα contacts (8 Å, |Δi|>4): 208; chains: 1; bounding box: 90×42×117 Å

pLDDT: mean 78.58, std 19.12, range [31.09, 96.88]

Foldseek 3Di:
DQPADPLLLVLLLLLLPDDDPDPQDFVQNSLLSSCCVQVNLWKWKFALPWIKIFAAPVCVVPVQVVNLVSVQRSLVSVLVCDVVVQKAWDDDPPDDLDPHGQMDIDCHPRNGDDMDIHPDDSSSRSVCRVRGGTDIDGDPVSVVCSVVSVDDPVVVVVVVVVVVVVVVVVVVVVVVVVVVVCVVPPPPPVVPPDPPPPPPDDDDDDPDDPDDDDDDDDDD